Protein AF-A0A838H433-F1 (afdb_monomer_lite)

Secondary structure (DSSP, 8-state):
-GGG-----TT----EEEEEEEEEETTEEEEEEEEETTEEEEEE-SSTTS-EEEEE----SS-HHHHHTT--------EEEEEE-TTSSEEEEEE--S-SEEEEEEETTT--B---EEPTBSPPPPTT-EEEEEEEEEET--TTSPPPPPP-SSEEEEEE-BSB-HHHHHHHHHHH--EEEEEEEPPSSTTSTT-------B-SS-EEEEE-HHHHHHTTT----HHHHHTT-S-SS-SS-TT-EEEEEEEEEEE--S--EEEEETTT--EEEEE--GGGG-GGGSSSS----EEEEEE-SS-SSEEEEEETTTEEEEEEEETTEEEEEEEE--TT---EEEEEEEEETTEEEEEEEETTTEEEEE-----

Structure (mmCIF, N/CA/C/O backbone):
data_AF-A0A838H433-F1
#
_entry.id   AF-A0A838H433-F1
#
loop_
_atom_site.group_PDB
_atom_site.id
_atom_site.type_symbol
_atom_site.label_atom_id
_atom_site.label_alt_id
_atom_site.label_comp_id
_atom_site.label_asym_id
_atom_site.label_entity_id
_atom_site.label_seq_id
_atom_site.pdbx_PDB_ins_code
_atom_site.Cartn_x
_atom_site.Cartn_y
_atom_site.Cartn_z
_atom_site.occupancy
_atom_site.B_iso_or_equiv
_atom_site.auth_seq_id
_atom_site.auth_comp_id
_atom_site.auth_asym_id
_atom_site.auth_atom_id
_atom_site.pdbx_PDB_model_num
ATOM 1 N N . PHE A 1 1 ? -17.259 -15.786 -4.941 1.00 58.94 1 PHE A N 1
ATOM 2 C CA . PHE A 1 1 ? -18.628 -15.265 -5.118 1.00 58.94 1 PHE A CA 1
ATOM 3 C C . PHE A 1 1 ? -18.595 -14.287 -6.278 1.00 58.94 1 PHE A C 1
ATOM 5 O O . PHE A 1 1 ? -17.761 -13.397 -6.210 1.00 58.94 1 PHE A O 1
ATOM 12 N N . PRO A 1 2 ? -19.393 -14.453 -7.351 1.00 60.78 2 PRO A N 1
ATOM 13 C CA . PRO A 1 2 ? -19.355 -13.538 -8.498 1.00 60.78 2 PRO A CA 1
ATOM 14 C C . PRO A 1 2 ? -19.558 -12.057 -8.148 1.00 60.78 2 PRO A C 1
ATOM 16 O O . PRO A 1 2 ? -19.159 -11.204 -8.921 1.00 60.78 2 PRO A O 1
ATOM 19 N N . GLN A 1 3 ? -20.178 -11.775 -7.000 1.00 66.50 3 GLN A N 1
ATOM 20 C CA . GLN A 1 3 ? -20.454 -10.439 -6.474 1.00 66.50 3 GLN A CA 1
ATOM 21 C C . GLN A 1 3 ? -19.204 -9.692 -5.993 1.00 66.50 3 GLN A C 1
ATOM 23 O O . GLN A 1 3 ? -19.180 -8.482 -6.105 1.00 66.50 3 GLN A O 1
ATOM 28 N N . ILE A 1 4 ? -18.184 -10.420 -5.524 1.00 61.72 4 ILE A N 1
ATOM 29 C CA . ILE A 1 4 ? -16.913 -9.870 -5.005 1.00 61.72 4 ILE A CA 1
ATOM 30 C C . ILE A 1 4 ? -15.842 -9.875 -6.115 1.00 61.72 4 ILE A C 1
ATOM 32 O O . ILE A 1 4 ? -14.681 -9.549 -5.909 1.00 61.72 4 ILE A O 1
ATOM 36 N N . LEU A 1 5 ? -16.188 -10.331 -7.326 1.00 56.66 5 LEU A N 1
ATOM 37 C CA . LEU A 1 5 ? -15.265 -10.252 -8.453 1.00 56.66 5 LEU A CA 1
ATOM 38 C C . LEU A 1 5 ? -15.255 -8.810 -8.954 1.00 56.66 5 LEU A C 1
ATOM 40 O O . LEU A 1 5 ? -16.050 -8.449 -9.822 1.00 56.66 5 LEU A O 1
ATOM 44 N N . GLN A 1 6 ? -14.347 -8.001 -8.420 1.00 53.97 6 GLN A N 1
ATOM 45 C CA . GLN A 1 6 ? -14.006 -6.728 -9.030 1.00 53.97 6 GLN A CA 1
ATOM 46 C C . GLN A 1 6 ? -13.303 -6.987 -10.374 1.00 53.97 6 GLN A C 1
ATOM 48 O O . GLN A 1 6 ? -12.560 -7.959 -10.552 1.00 53.97 6 GLN A O 1
ATOM 53 N N . ALA A 1 7 ? -13.580 -6.146 -11.370 1.00 53.91 7 ALA A N 1
ATOM 54 C CA . ALA A 1 7 ? -12.819 -6.162 -12.610 1.00 53.91 7 ALA A CA 1
ATOM 55 C C . ALA A 1 7 ? -11.440 -5.588 -12.294 1.00 53.91 7 ALA A C 1
ATOM 57 O O . ALA A 1 7 ? -11.380 -4.375 -12.199 1.00 53.91 7 ALA A O 1
ATOM 58 N N . VAL A 1 8 ? -10.422 -6.445 -12.094 1.00 50.78 8 VAL A N 1
ATOM 59 C CA . VAL A 1 8 ? -9.022 -6.124 -11.717 1.00 50.78 8 VAL A CA 1
ATOM 60 C C . VAL A 1 8 ? -8.684 -4.651 -11.993 1.00 50.78 8 VAL A C 1
ATOM 62 O O . VAL A 1 8 ? -8.273 -4.337 -13.116 1.00 50.78 8 VAL A O 1
ATOM 65 N N . PRO A 1 9 ? -8.953 -3.727 -11.048 1.00 50.72 9 PRO A N 1
ATOM 66 C CA . PRO A 1 9 ? -8.510 -2.364 -11.213 1.00 50.72 9 PRO A CA 1
ATOM 67 C C . PRO A 1 9 ? -6.982 -2.379 -11.164 1.00 50.72 9 PRO A C 1
ATOM 69 O O . PRO A 1 9 ? -6.371 -3.285 -10.594 1.00 50.72 9 PRO A O 1
ATOM 72 N N . SER A 1 10 ? -6.366 -1.430 -11.861 1.00 46.94 10 SER A N 1
ATOM 73 C CA . SER A 1 10 ? -4.918 -1.408 -12.088 1.00 46.94 10 SER A CA 1
ATOM 74 C C . SER A 1 10 ? -4.090 -1.286 -10.808 1.00 46.94 10 SER A C 1
ATOM 76 O O . SER A 1 10 ? -2.888 -1.463 -10.876 1.00 46.94 10 SER A O 1
ATOM 78 N N . ASN A 1 11 ? -4.721 -1.005 -9.666 1.00 47.97 11 ASN A N 1
ATOM 79 C CA . ASN A 1 11 ? -4.083 -0.843 -8.365 1.00 47.97 11 ASN A CA 1
ATOM 80 C C . ASN A 1 11 ? -4.223 -2.057 -7.422 1.00 47.97 11 ASN A C 1
ATOM 82 O O . ASN A 1 11 ? -3.702 -1.989 -6.318 1.00 47.97 11 ASN A O 1
ATOM 86 N N . LEU A 1 12 ? -4.900 -3.155 -7.805 1.00 53.62 12 LEU A N 1
ATOM 87 C CA . LEU A 1 12 ? -4.911 -4.380 -6.981 1.00 53.62 12 LEU A CA 1
ATOM 88 C C . LEU A 1 12 ? -3.609 -5.163 -7.169 1.00 53.62 12 LEU A C 1
ATOM 90 O O . LEU A 1 12 ? -3.459 -5.892 -8.158 1.00 53.62 12 LEU A O 1
ATOM 94 N N . ASN A 1 13 ? -2.695 -5.056 -6.207 1.00 56.78 13 ASN A N 1
ATOM 95 C CA . ASN A 1 13 ? -1.377 -5.675 -6.291 1.00 56.78 13 ASN A CA 1
ATOM 96 C C . ASN A 1 13 ? -1.385 -7.122 -5.765 1.00 56.78 13 ASN A C 1
ATOM 98 O O . ASN A 1 13 ? -0.932 -8.033 -6.469 1.00 56.78 13 ASN A O 1
ATOM 102 N N . GLU A 1 14 ? -1.964 -7.366 -4.586 1.00 64.38 14 GLU A N 1
ATOM 103 C CA . GLU A 1 14 ? -1.971 -8.652 -3.882 1.00 64.38 14 GLU A CA 1
ATOM 104 C C . GLU A 1 14 ? -3.298 -8.931 -3.150 1.00 64.38 14 GLU A C 1
ATOM 106 O O . GLU A 1 14 ? -3.446 -8.683 -1.962 1.00 64.38 14 GLU A O 1
ATOM 111 N N . VAL A 1 15 ? -4.259 -9.582 -3.819 1.00 71.56 15 VAL A N 1
ATOM 112 C CA . VAL A 1 15 ? -5.511 -9.999 -3.157 1.00 71.56 15 VAL A CA 1
ATOM 113 C C . VAL A 1 15 ? -5.366 -11.367 -2.490 1.00 71.56 15 VAL A C 1
ATOM 115 O O . VAL A 1 15 ? -5.472 -12.413 -3.146 1.00 71.56 15 VAL A O 1
ATOM 118 N N . PHE A 1 16 ? -5.190 -11.386 -1.169 1.00 80.50 16 PHE A N 1
ATOM 119 C CA . PHE A 1 16 ? -5.216 -12.610 -0.363 1.00 80.50 16 PHE A CA 1
ATOM 120 C C . PHE A 1 16 ? -6.007 -12.434 0.935 1.00 80.50 16 PHE A C 1
ATOM 122 O O . PHE A 1 16 ? -6.144 -11.339 1.461 1.00 80.50 16 PHE A O 1
ATOM 129 N N . LEU A 1 17 ? -6.564 -13.538 1.442 1.00 89.31 17 LEU A N 1
ATOM 130 C CA . LEU A 1 17 ? -7.245 -13.548 2.737 1.00 89.31 17 LEU A CA 1
ATOM 131 C C . LEU A 1 17 ? -6.200 -13.443 3.845 1.00 89.31 17 LEU A C 1
ATOM 133 O O . LEU A 1 17 ? -5.414 -14.381 4.007 1.00 89.31 17 LEU A O 1
ATOM 137 N N . HIS A 1 18 ? -6.229 -12.342 4.585 1.00 91.31 18 HIS A N 1
ATOM 138 C CA . HIS A 1 18 ? -5.255 -12.038 5.623 1.00 91.31 18 HIS A CA 1
ATOM 139 C C . HIS A 1 18 ? -5.740 -12.455 7.014 1.00 91.31 18 HIS A C 1
ATOM 141 O O . HIS A 1 18 ? -5.104 -13.284 7.664 1.00 91.31 18 HIS A O 1
ATOM 147 N N . ASP A 1 19 ? -6.932 -12.002 7.413 1.00 94.81 19 ASP A N 1
ATOM 148 C CA . ASP A 1 19 ? -7.519 -12.313 8.723 1.00 94.81 19 ASP A CA 1
ATOM 149 C C . ASP A 1 19 ? -9.021 -12.654 8.648 1.00 94.81 19 ASP A C 1
ATOM 151 O O . ASP A 1 19 ? -9.683 -12.449 7.622 1.00 94.81 19 ASP A O 1
ATOM 155 N N . MET A 1 20 ? -9.568 -13.250 9.717 1.00 96.62 20 MET A N 1
ATOM 156 C CA . MET A 1 20 ? -11.008 -13.455 9.849 1.00 96.62 20 MET A CA 1
ATOM 157 C C . MET A 1 20 ? -11.493 -13.576 11.297 1.00 96.62 20 MET A C 1
ATOM 159 O O . MET A 1 20 ? -10.925 -14.306 12.112 1.00 96.62 20 MET A O 1
ATOM 163 N N . VAL A 1 21 ? -12.695 -13.052 11.549 1.00 97.25 21 VAL A N 1
ATOM 164 C CA . VAL A 1 21 ? -13.441 -13.265 12.799 1.00 97.25 21 VAL A CA 1
ATOM 165 C C . VAL A 1 21 ? -14.837 -13.820 12.531 1.00 97.25 21 VAL A C 1
ATOM 167 O O . VAL A 1 21 ? -15.442 -13.594 11.483 1.00 97.25 21 VAL A O 1
ATOM 170 N N . VAL A 1 22 ? -15.389 -14.583 13.482 1.00 97.44 22 VAL A N 1
ATOM 171 C CA . VAL A 1 22 ? -16.754 -15.130 13.383 1.00 97.44 22 VAL A CA 1
ATOM 172 C C . VAL A 1 22 ? -17.560 -14.780 14.622 1.00 97.44 22 VAL A C 1
ATOM 174 O O . VAL A 1 22 ? -17.239 -15.211 15.730 1.00 97.44 22 VAL A O 1
ATOM 177 N N . LYS A 1 23 ? -18.686 -14.089 14.426 1.00 97.38 23 LYS A N 1
ATOM 178 C CA . LYS A 1 23 ? -19.587 -13.664 15.500 1.00 97.38 23 LYS A CA 1
ATOM 179 C C . LYS A 1 23 ? -21.007 -14.161 15.278 1.00 97.38 23 LYS A C 1
ATOM 181 O O . LYS A 1 23 ? -21.531 -14.190 14.164 1.00 97.38 23 LYS A O 1
ATOM 186 N N . LYS A 1 24 ? -21.674 -14.542 16.369 1.00 97.62 24 LYS A N 1
ATOM 187 C CA . LYS A 1 24 ? -23.092 -14.903 16.323 1.00 97.62 24 LYS A CA 1
ATOM 188 C C . LYS A 1 24 ? -23.959 -13.644 16.328 1.00 97.62 24 LYS A C 1
ATOM 190 O O . LYS A 1 24 ? -24.124 -13.023 17.375 1.00 97.62 24 LYS A O 1
ATOM 195 N N . ILE A 1 25 ? -24.597 -13.327 15.205 1.00 96.69 25 ILE A N 1
ATOM 196 C CA . ILE A 1 25 ? -25.422 -12.123 15.028 1.00 96.69 25 ILE A CA 1
ATOM 197 C C . ILE A 1 25 ? -26.825 -12.536 14.585 1.00 96.69 25 ILE A C 1
ATOM 199 O O . ILE A 1 25 ? -27.004 -13.241 13.594 1.00 96.69 25 ILE A O 1
ATOM 203 N N . GLY A 1 26 ? -27.854 -12.147 15.345 1.00 94.25 26 GLY A N 1
ATOM 204 C CA . GLY A 1 26 ? -29.248 -12.461 14.993 1.00 94.25 26 GLY A CA 1
ATOM 205 C C . GLY A 1 26 ? -29.545 -13.963 14.842 1.00 94.25 26 GLY A C 1
ATOM 206 O O . GLY A 1 26 ? -30.446 -14.343 14.102 1.00 94.25 26 GLY A O 1
ATOM 207 N N . GLY A 1 27 ? -28.775 -14.830 15.512 1.00 95.81 27 GLY A N 1
ATOM 208 C CA . GLY A 1 27 ? -28.894 -16.289 15.402 1.00 95.81 27 GLY A CA 1
ATOM 209 C C . GLY A 1 27 ? -28.098 -16.932 14.259 1.00 95.81 27 GLY A C 1
ATOM 210 O O . GLY A 1 27 ? -28.068 -18.160 14.199 1.00 95.81 27 GLY A O 1
ATOM 211 N N . ARG A 1 28 ? -27.433 -16.134 13.415 1.00 97.06 28 ARG A N 1
ATOM 212 C CA . ARG A 1 28 ? -26.545 -16.577 12.330 1.00 97.06 28 ARG A CA 1
ATOM 213 C C . ARG A 1 28 ? -25.088 -16.524 12.785 1.00 97.06 28 ARG A C 1
ATOM 215 O O . ARG A 1 28 ? -24.757 -15.698 13.630 1.00 97.06 28 ARG A O 1
ATOM 222 N N . GLN A 1 29 ? -24.235 -17.379 12.231 1.00 98.19 29 GLN A N 1
ATOM 223 C CA . GLN A 1 29 ? -22.781 -17.234 12.334 1.00 98.19 29 GLN A CA 1
ATOM 224 C C . GLN A 1 29 ? -22.324 -16.353 11.176 1.00 98.19 29 GLN A C 1
ATOM 226 O O . GLN A 1 29 ? -22.373 -16.786 10.028 1.00 98.19 29 GLN A O 1
ATOM 231 N N . VAL A 1 30 ? -21.934 -15.121 11.479 1.00 98.38 30 VAL A N 1
ATOM 232 C CA . VAL A 1 30 ? -21.438 -14.161 10.494 1.00 98.38 30 VAL A CA 1
ATOM 233 C C . VAL A 1 30 ? -19.921 -14.145 10.581 1.00 98.38 30 VAL A C 1
ATOM 235 O O . VAL A 1 30 ? -19.370 -13.916 11.654 1.00 98.38 30 VAL A O 1
ATOM 238 N N . MET A 1 31 ? -19.273 -14.453 9.467 1.00 98.12 31 MET A N 1
ATOM 239 C CA . MET A 1 31 ? -17.830 -14.373 9.290 1.00 98.12 31 MET A CA 1
ATOM 240 C C . MET A 1 31 ? -17.499 -13.043 8.623 1.00 98.12 31 MET A C 1
ATOM 242 O O . MET A 1 31 ? -18.126 -12.717 7.617 1.00 98.12 31 MET A O 1
ATOM 246 N N . LEU A 1 32 ? -16.538 -12.318 9.179 1.00 98.06 32 LEU A N 1
ATOM 247 C CA . LEU A 1 32 ? -15.890 -11.165 8.571 1.00 98.06 32 LEU A CA 1
ATOM 248 C C . LEU A 1 32 ? -14.511 -11.620 8.103 1.00 98.06 32 LEU A C 1
ATOM 250 O O . LEU A 1 32 ? -13.775 -12.221 8.881 1.00 98.06 32 LEU A O 1
ATOM 254 N N . LEU A 1 33 ? -14.227 -11.419 6.826 1.00 96.56 33 LEU A N 1
ATOM 255 C CA . LEU A 1 33 ? -12.977 -11.768 6.166 1.00 96.56 33 LEU A CA 1
ATOM 256 C C . LEU A 1 33 ? -12.278 -10.477 5.774 1.00 96.56 33 LEU A C 1
ATOM 258 O O . LEU A 1 33 ? -12.919 -9.623 5.163 1.00 96.56 33 LEU A O 1
ATOM 262 N N . SER A 1 34 ? -10.989 -10.391 6.049 1.00 95.38 34 SER A N 1
ATOM 263 C CA . SER A 1 34 ? -10.152 -9.270 5.651 1.00 95.38 34 SER A CA 1
ATOM 264 C C . SER A 1 34 ? -9.256 -9.676 4.499 1.00 95.38 34 SER A C 1
ATOM 266 O O . SER A 1 34 ? -8.492 -10.639 4.612 1.00 95.38 34 SER A O 1
ATOM 268 N N . TYR A 1 35 ? -9.385 -8.991 3.373 1.00 89.94 35 TYR A N 1
ATOM 269 C CA . TYR A 1 35 ? -8.561 -9.219 2.202 1.00 89.94 35 TYR A CA 1
ATOM 270 C C . TYR A 1 35 ? -7.567 -8.077 2.049 1.00 89.94 35 TYR A C 1
ATOM 272 O O . TYR A 1 35 ? -7.971 -6.922 1.926 1.00 89.94 35 TYR A O 1
ATOM 280 N N . TRP A 1 36 ? -6.287 -8.434 1.980 1.00 85.81 36 TRP A N 1
ATOM 281 C CA . TRP A 1 36 ? -5.237 -7.512 1.564 1.00 85.81 36 TRP A CA 1
ATOM 282 C C . TRP A 1 36 ? -5.558 -6.979 0.165 1.00 85.81 36 TRP A C 1
ATOM 284 O O . TRP A 1 36 ? -6.066 -7.747 -0.662 1.00 85.81 36 TRP A O 1
ATOM 294 N N . ASP A 1 37 ? -5.371 -5.678 -0.057 1.00 75.62 37 ASP A N 1
ATOM 295 C CA . ASP A 1 37 ? -5.836 -4.924 -1.232 1.00 75.62 37 ASP A CA 1
ATOM 296 C C . ASP A 1 37 ? -7.338 -5.080 -1.565 1.00 75.62 37 ASP A C 1
ATOM 298 O O . ASP A 1 37 ? -7.805 -4.608 -2.591 1.00 75.62 37 ASP A O 1
ATOM 302 N N . GLY A 1 38 ? -8.140 -5.783 -0.762 1.00 77.44 38 GLY A N 1
ATOM 303 C CA . GLY A 1 38 ? -9.473 -6.256 -1.158 1.00 77.44 38 GLY A CA 1
ATOM 304 C C . GLY A 1 38 ? -10.606 -5.833 -0.230 1.00 77.44 38 GLY A C 1
ATOM 305 O O . GLY A 1 38 ? -11.756 -6.196 -0.484 1.00 77.44 38 GLY A O 1
ATOM 306 N N . GLY A 1 39 ? -10.290 -5.111 0.845 1.00 89.81 39 GLY A N 1
ATOM 307 C CA . GLY A 1 39 ? -11.250 -4.685 1.857 1.00 89.81 39 GLY A CA 1
ATOM 308 C C . GLY A 1 39 ? -11.839 -5.847 2.661 1.00 89.81 39 GLY A C 1
ATOM 309 O O . GLY A 1 39 ? -11.225 -6.900 2.849 1.00 89.81 39 GLY A O 1
ATOM 310 N N . TYR A 1 40 ? -13.060 -5.663 3.159 1.00 95.31 40 TYR A N 1
ATOM 311 C CA . TYR A 1 40 ? -13.681 -6.562 4.126 1.00 95.31 40 TYR A CA 1
ATOM 312 C C . TYR A 1 40 ? -14.956 -7.193 3.577 1.00 95.31 40 TYR A C 1
ATOM 314 O O . TYR A 1 40 ? -15.836 -6.516 3.052 1.00 95.31 40 TYR A O 1
ATOM 322 N N . VAL A 1 41 ? -15.113 -8.502 3.769 1.00 95.94 41 VAL A N 1
ATOM 323 C CA . VAL A 1 41 ? -16.247 -9.279 3.256 1.00 95.94 41 VAL A CA 1
ATOM 324 C C . VAL A 1 41 ? -16.984 -9.969 4.395 1.00 95.94 41 VAL A C 1
ATOM 326 O O . VAL A 1 41 ? -16.399 -10.713 5.179 1.00 95.94 41 VAL A O 1
ATOM 329 N N . GLN A 1 42 ? -18.308 -9.829 4.429 1.00 97.69 42 GLN A N 1
ATOM 330 C CA . GLN A 1 42 ? -19.179 -10.579 5.326 1.00 97.69 42 GLN A CA 1
ATOM 331 C C . GLN A 1 42 ? -19.855 -11.766 4.637 1.00 97.69 42 GLN A C 1
ATOM 333 O O . GLN A 1 42 ? -20.543 -11.636 3.619 1.00 97.69 42 GLN A O 1
ATOM 338 N N . LEU A 1 43 ? -19.752 -12.937 5.265 1.00 97.31 43 LEU A N 1
ATOM 339 C CA . LEU A 1 43 ? -20.422 -14.169 4.854 1.00 97.31 43 LEU A CA 1
ATOM 340 C C . LEU A 1 43 ? -21.273 -14.738 5.998 1.00 97.31 43 LEU A C 1
ATOM 342 O O . LEU A 1 43 ? -20.875 -14.736 7.159 1.00 97.31 43 LEU A O 1
ATOM 346 N N . ASP A 1 44 ? -22.428 -15.317 5.677 1.00 97.94 44 ASP A N 1
ATOM 347 C CA . ASP A 1 44 ? -23.134 -16.212 6.595 1.00 97.94 44 ASP A CA 1
ATOM 348 C C . ASP A 1 44 ? -22.585 -17.628 6.444 1.00 97.94 44 ASP A C 1
ATOM 350 O O . ASP A 1 44 ? -22.716 -18.271 5.400 1.00 97.94 44 ASP A O 1
ATOM 354 N N . VAL A 1 45 ? -21.994 -18.102 7.535 1.00 98.12 45 VAL A N 1
ATOM 355 C CA . VAL A 1 45 ? -21.370 -19.416 7.684 1.00 98.12 45 VAL A CA 1
ATOM 356 C C . VAL A 1 45 ? -22.111 -20.290 8.700 1.00 98.12 45 VAL A C 1
ATOM 358 O O . VAL A 1 45 ? -21.559 -21.266 9.208 1.00 98.12 45 VAL A O 1
ATOM 361 N N . THR A 1 46 ? -23.382 -19.986 9.001 1.00 98.31 46 THR A N 1
ATOM 362 C CA . THR A 1 46 ? -24.231 -20.784 9.912 1.00 98.31 46 THR A CA 1
ATOM 363 C C . THR A 1 46 ? -24.246 -22.256 9.510 1.00 98.31 46 THR A C 1
ATOM 365 O O . THR A 1 46 ? -24.202 -23.144 10.364 1.00 98.31 46 THR A O 1
ATOM 368 N N . ASN A 1 47 ? -24.272 -22.517 8.201 1.00 97.06 47 ASN A N 1
ATOM 369 C CA . ASN A 1 47 ? -23.971 -23.817 7.630 1.00 97.06 47 ASN A CA 1
ATOM 370 C C . ASN A 1 47 ? -22.680 -23.713 6.801 1.00 97.06 47 ASN A C 1
ATOM 372 O O . ASN A 1 47 ? -22.734 -23.257 5.664 1.00 97.06 47 ASN A O 1
ATOM 376 N N . PRO A 1 48 ? -21.528 -24.205 7.283 1.00 93.62 48 PRO A N 1
ATOM 377 C CA . PRO A 1 48 ? -20.266 -24.092 6.546 1.00 93.62 48 PRO A CA 1
ATOM 378 C C . PRO A 1 48 ? -20.238 -24.914 5.244 1.00 93.62 48 PRO A C 1
ATOM 380 O O . PRO A 1 48 ? -19.300 -24.804 4.464 1.00 93.62 48 PRO A O 1
ATOM 383 N N . ARG A 1 49 ? -21.246 -25.767 4.995 1.00 96.31 49 ARG A N 1
ATOM 384 C CA . ARG A 1 49 ? -21.419 -26.471 3.711 1.00 96.31 49 ARG A CA 1
ATOM 385 C C . ARG A 1 49 ? -22.247 -25.690 2.690 1.00 96.31 49 ARG A C 1
ATOM 387 O O . ARG A 1 49 ? -22.357 -26.142 1.556 1.00 96.31 49 ARG A O 1
ATOM 394 N N . ASP A 1 50 ? -22.860 -24.590 3.107 1.00 95.81 50 ASP A N 1
ATOM 395 C CA . ASP A 1 50 ? -23.748 -23.752 2.306 1.00 95.81 50 ASP A CA 1
ATOM 396 C C . ASP A 1 50 ? -23.553 -22.294 2.738 1.00 95.81 50 ASP A C 1
ATOM 398 O O . ASP A 1 50 ? -24.353 -21.725 3.479 1.00 95.81 50 ASP A O 1
ATOM 402 N N . VAL A 1 51 ? -22.396 -21.747 2.364 1.00 96.44 51 VAL A N 1
ATOM 403 C CA . VAL A 1 51 ? -21.983 -20.387 2.719 1.00 96.44 51 VAL A CA 1
ATOM 404 C C . VAL A 1 51 ? -22.647 -19.396 1.770 1.00 96.44 51 VAL A C 1
ATOM 406 O O . VAL A 1 51 ? -22.613 -19.583 0.552 1.00 96.44 51 VAL A O 1
ATOM 409 N N . SER A 1 52 ? -23.202 -18.313 2.313 1.00 95.75 52 SER A N 1
ATOM 410 C CA . SER A 1 52 ? -23.816 -17.248 1.514 1.00 95.75 52 SER A CA 1
ATOM 411 C C . SER A 1 52 ? -23.166 -15.898 1.785 1.00 95.75 52 SER A C 1
ATOM 413 O O . SER A 1 52 ? -23.002 -15.522 2.941 1.00 95.75 52 SER A O 1
ATOM 415 N N . TYR A 1 53 ? -22.868 -15.153 0.723 1.00 95.62 53 TYR A N 1
ATOM 416 C CA . TYR A 1 53 ? -22.442 -13.756 0.801 1.00 95.62 53 TYR A CA 1
ATOM 417 C C . TYR A 1 53 ? -23.516 -12.862 1.443 1.00 95.62 53 TYR A C 1
ATOM 419 O O . TYR A 1 53 ? -24.713 -13.101 1.246 1.00 95.62 53 TYR A O 1
ATOM 427 N N . LEU A 1 54 ? -23.079 -11.854 2.205 1.00 95.56 54 LEU A N 1
ATOM 428 C CA . LEU A 1 54 ? -23.941 -10.862 2.851 1.00 95.56 54 LEU A CA 1
ATOM 429 C C . LEU A 1 54 ? -23.697 -9.453 2.315 1.00 95.56 54 LEU A C 1
ATOM 431 O O . LEU A 1 54 ? -24.635 -8.843 1.806 1.00 95.56 54 LEU A O 1
ATOM 435 N N . SER A 1 55 ? -22.467 -8.971 2.453 1.00 95.62 55 SER A N 1
ATOM 436 C CA . SER A 1 55 ? -22.020 -7.621 2.109 1.00 95.62 55 SER A CA 1
ATOM 437 C C . SER A 1 55 ? -20.492 -7.593 2.040 1.00 95.62 55 SER A C 1
ATOM 439 O O . SER A 1 55 ? -19.835 -8.520 2.517 1.00 95.62 55 SER A O 1
ATOM 441 N N . ASP A 1 56 ? -19.940 -6.544 1.455 1.00 94.94 56 ASP A N 1
ATOM 442 C CA . ASP A 1 56 ? -18.514 -6.235 1.384 1.00 94.94 56 ASP A CA 1
ATOM 443 C C . ASP A 1 56 ? -18.313 -4.718 1.360 1.00 94.94 56 ASP A C 1
ATOM 445 O O . ASP A 1 56 ? -19.253 -3.980 1.056 1.00 94.94 56 ASP A O 1
ATOM 449 N N . SER A 1 57 ? -17.126 -4.269 1.758 1.00 92.75 57 SER A N 1
ATOM 450 C CA . SER A 1 57 ? -16.726 -2.866 1.676 1.00 92.75 57 SER A CA 1
ATOM 451 C C . SER A 1 57 ? -16.043 -2.566 0.347 1.00 92.75 57 SER A C 1
ATOM 453 O O . SER A 1 57 ? -15.407 -3.432 -0.245 1.00 92.75 57 SER A O 1
ATOM 455 N N . ASP A 1 58 ? -16.104 -1.300 -0.044 1.00 87.88 58 ASP A N 1
ATOM 456 C CA . ASP A 1 58 ? -15.171 -0.680 -0.977 1.00 87.88 58 ASP A CA 1
ATOM 457 C C . ASP A 1 58 ? -14.543 0.507 -0.236 1.00 87.88 58 ASP A C 1
ATOM 459 O O . ASP A 1 58 ? -15.249 1.190 0.512 1.00 87.88 58 ASP A O 1
ATOM 463 N N . PHE A 1 59 ? -13.254 0.760 -0.447 1.00 87.56 59 PHE A N 1
ATOM 464 C CA . PHE A 1 59 ? -12.594 1.947 0.095 1.00 87.56 59 PHE A CA 1
ATOM 465 C C . PHE A 1 59 ? -12.995 3.191 -0.697 1.00 87.56 59 PHE A C 1
ATOM 467 O O . PHE A 1 59 ? -13.063 3.167 -1.936 1.00 87.56 59 PHE A O 1
ATOM 474 N N . THR A 1 60 ? -13.271 4.291 0.002 1.00 90.25 60 THR A N 1
ATOM 475 C CA . THR A 1 60 ? -13.619 5.548 -0.665 1.00 90.25 60 THR A CA 1
ATOM 476 C C . THR A 1 60 ? -12.426 6.079 -1.461 1.00 90.25 60 THR A C 1
ATOM 478 O O . THR A 1 60 ? -11.300 6.133 -0.980 1.00 90.25 60 THR A O 1
ATOM 481 N N . THR A 1 61 ? -12.669 6.491 -2.711 1.00 88.62 61 THR A N 1
ATOM 482 C CA . THR A 1 61 ? -11.637 7.062 -3.587 1.00 88.62 61 THR A CA 1
ATOM 483 C C . THR A 1 61 ? -12.103 8.388 -4.211 1.00 88.62 61 THR A C 1
ATOM 485 O O . THR A 1 61 ? -13.196 8.435 -4.797 1.00 88.62 61 THR A O 1
ATOM 488 N N . PRO A 1 62 ? -11.314 9.483 -4.136 1.00 91.56 62 PRO A N 1
ATOM 489 C CA . PRO A 1 62 ? -10.043 9.633 -3.404 1.00 91.56 62 PRO A CA 1
ATOM 490 C C . PRO A 1 62 ? -10.177 9.404 -1.892 1.00 91.56 62 PRO A C 1
ATOM 492 O O . PRO A 1 62 ? -11.281 9.524 -1.364 1.00 91.56 62 PRO A O 1
ATOM 495 N N . ASP A 1 63 ? -9.058 9.089 -1.245 1.00 92.56 63 ASP A N 1
ATOM 496 C CA . ASP A 1 63 ? -8.976 8.757 0.180 1.00 92.56 63 ASP A CA 1
ATOM 497 C C . ASP A 1 63 ? -9.485 9.919 1.069 1.00 92.56 63 ASP A C 1
ATOM 499 O O . ASP A 1 63 ? -8.988 11.049 0.936 1.00 92.56 63 ASP A O 1
ATOM 503 N N . PRO A 1 64 ? -10.489 9.683 1.940 1.00 93.44 64 PRO A N 1
ATOM 504 C CA . PRO A 1 64 ? -11.020 10.707 2.834 1.00 93.44 64 PRO A CA 1
ATOM 505 C C . PRO A 1 64 ? -10.054 11.095 3.963 1.00 93.44 64 PRO A C 1
ATOM 507 O O . PRO A 1 64 ? -9.937 12.291 4.229 1.00 93.44 64 PRO A O 1
ATOM 510 N N . GLU A 1 65 ? -9.327 10.148 4.562 1.00 94.25 65 GLU A N 1
ATOM 511 C CA . GLU A 1 65 ? -8.352 10.404 5.632 1.00 94.25 65 GLU A CA 1
ATOM 512 C C . GLU A 1 65 ? -7.193 11.251 5.092 1.00 94.25 65 GLU A C 1
ATOM 514 O O . GLU A 1 65 ? -6.826 12.291 5.645 1.00 94.25 65 GLU A O 1
ATOM 519 N N . ALA A 1 66 ? -6.659 10.883 3.926 1.00 91.25 66 ALA A N 1
ATOM 520 C CA . ALA A 1 66 ? -5.608 11.656 3.277 1.00 91.25 66 ALA A CA 1
ATOM 521 C C . ALA A 1 66 ? -6.096 13.067 2.887 1.00 91.25 66 ALA A C 1
ATOM 523 O O . ALA A 1 66 ? -5.328 14.039 2.926 1.00 91.25 66 ALA A O 1
ATOM 524 N N . ALA A 1 67 ? -7.378 13.218 2.534 1.00 93.00 67 ALA A N 1
ATOM 525 C CA . ALA A 1 67 ? -7.965 14.520 2.232 1.00 93.00 67 ALA A CA 1
ATOM 526 C C . ALA A 1 67 ? -8.024 15.445 3.459 1.00 93.00 67 ALA A C 1
ATOM 528 O O . ALA A 1 67 ? -7.857 16.662 3.296 1.00 93.00 67 ALA A O 1
ATOM 529 N N . GLU A 1 68 ? -8.191 14.911 4.674 1.00 91.12 68 GLU A N 1
ATOM 530 C CA . GLU A 1 68 ? -8.116 15.697 5.915 1.00 91.12 68 GLU A CA 1
ATOM 531 C C . GLU A 1 68 ? -6.727 16.315 6.118 1.00 91.12 68 GLU A C 1
ATOM 533 O O . GLU A 1 68 ? -6.595 17.459 6.569 1.00 91.12 68 GLU A O 1
ATOM 538 N N . SER A 1 69 ? -5.690 15.607 5.670 1.00 86.38 69 SER A N 1
ATOM 539 C CA . SER A 1 69 ? -4.292 16.052 5.667 1.00 86.38 69 SER A CA 1
ATOM 540 C C . SER A 1 69 ? -3.923 16.908 4.446 1.00 86.38 69 SER A C 1
ATOM 542 O O . SER A 1 69 ? -2.780 17.347 4.300 1.00 86.38 69 SER A O 1
ATOM 544 N N . GLY A 1 70 ? -4.890 17.209 3.573 1.00 88.69 70 GLY A N 1
ATOM 545 C CA . GLY A 1 70 ? -4.709 18.057 2.394 1.00 88.69 70 GLY A CA 1
ATOM 546 C C . GLY A 1 70 ? -4.103 17.347 1.181 1.00 88.69 70 GLY A C 1
ATOM 547 O O . GLY A 1 70 ? -3.617 18.023 0.268 1.00 88.69 70 GLY A O 1
ATOM 548 N N . LEU A 1 71 ? -4.132 16.014 1.159 1.00 87.56 71 LEU A N 1
ATOM 549 C CA . LEU A 1 71 ? -3.692 15.186 0.041 1.00 87.56 71 LEU A CA 1
ATOM 550 C C . LEU A 1 71 ? -4.875 14.840 -0.879 1.00 87.56 71 LEU A C 1
ATOM 552 O O . LEU A 1 71 ? -6.042 15.104 -0.597 1.00 87.56 71 LEU A O 1
ATOM 556 N N . THR A 1 72 ? -4.579 14.302 -2.057 1.00 91.06 72 THR A N 1
ATOM 557 C CA . THR A 1 72 ? -5.593 13.743 -2.962 1.00 91.06 72 THR A CA 1
ATOM 558 C C . THR A 1 72 ? -4.972 12.536 -3.638 1.00 91.06 72 THR A C 1
ATOM 560 O O . THR A 1 72 ? -4.388 12.647 -4.716 1.00 91.06 72 THR A O 1
ATOM 563 N N . VAL A 1 73 ? -5.054 11.409 -2.945 1.00 88.50 73 VAL A N 1
ATOM 564 C CA . VAL A 1 73 ? -4.429 10.131 -3.293 1.00 88.50 73 VAL A CA 1
ATOM 565 C C . VAL A 1 73 ? -5.502 9.032 -3.289 1.00 88.50 73 VAL A C 1
ATOM 567 O O . VAL A 1 73 ? -6.594 9.258 -2.753 1.00 88.50 73 VAL A O 1
ATOM 570 N N . PRO A 1 74 ? -5.285 7.896 -3.972 1.00 88.69 74 PRO A N 1
ATOM 571 C CA . PRO A 1 74 ? -6.122 6.717 -3.759 1.00 88.69 74 PRO A CA 1
ATOM 572 C C . PRO A 1 74 ? -6.006 6.228 -2.304 1.00 88.69 74 PRO A C 1
ATOM 574 O O . PRO A 1 74 ? -5.005 6.543 -1.664 1.00 88.69 74 PRO A O 1
ATOM 577 N N . PRO A 1 75 ? -7.007 5.486 -1.797 1.00 88.12 75 PRO A N 1
ATOM 578 C CA . PRO A 1 75 ? -6.868 4.806 -0.518 1.00 88.12 75 PRO A CA 1
ATOM 579 C C . PRO A 1 75 ? -5.794 3.727 -0.606 1.00 88.12 75 PRO A C 1
ATOM 581 O O . PRO A 1 75 ? -5.519 3.220 -1.698 1.00 88.12 75 PRO A O 1
ATOM 584 N N . GLU A 1 76 ? -5.240 3.395 0.551 1.00 81.12 76 GLU A N 1
ATOM 585 C CA . GLU A 1 76 ? -4.187 2.403 0.716 1.00 81.12 76 GLU A CA 1
ATOM 586 C C . GLU A 1 76 ? -4.713 1.003 0.343 1.00 81.12 76 GLU A C 1
ATOM 588 O O . GLU A 1 76 ? -4.412 0.499 -0.741 1.00 81.12 76 GLU A O 1
ATOM 593 N N . GLY A 1 77 ? -5.652 0.466 1.128 1.00 83.19 77 GLY A N 1
ATOM 594 C CA . GLY A 1 77 ? -6.457 -0.694 0.758 1.00 83.19 77 GLY A CA 1
ATOM 595 C C . GLY A 1 77 ? -5.985 -2.055 1.283 1.00 83.19 77 GLY A C 1
ATOM 596 O O . GLY A 1 77 ? -6.666 -3.062 1.031 1.00 83.19 77 GLY A O 1
ATOM 597 N N . ASN A 1 78 ? -4.898 -2.122 2.045 1.00 87.44 78 ASN A N 1
ATOM 598 C CA . ASN A 1 78 ? -4.409 -3.286 2.779 1.00 87.44 78 ASN A CA 1
ATOM 599 C C . ASN A 1 78 ? -5.300 -3.621 3.984 1.00 87.44 78 ASN A C 1
ATOM 601 O O . ASN A 1 78 ? -4.893 -3.561 5.150 1.00 87.44 78 ASN A O 1
ATOM 605 N N . GLY A 1 79 ? -6.518 -4.089 3.693 1.00 91.69 79 GLY A N 1
ATOM 606 C CA . GLY A 1 79 ? -7.463 -4.572 4.694 1.00 91.69 79 GLY A CA 1
ATOM 607 C C . GLY A 1 79 ? -6.855 -5.651 5.602 1.00 91.69 79 GLY A C 1
ATOM 608 O O . GLY A 1 79 ? -6.824 -6.837 5.254 1.00 91.69 79 GLY A O 1
ATOM 609 N N . HIS A 1 80 ? -6.422 -5.237 6.794 1.00 93.50 80 HIS A N 1
ATOM 610 C CA . HIS A 1 80 ? -5.900 -6.071 7.873 1.00 93.50 80 HIS A CA 1
ATOM 611 C C . HIS A 1 80 ? -7.046 -6.543 8.781 1.00 93.50 80 HIS A C 1
ATOM 613 O O . HIS A 1 80 ? -8.178 -6.736 8.359 1.00 93.50 80 HIS A O 1
ATOM 619 N N . GLN A 1 81 ? -6.787 -6.805 10.048 1.00 96.44 81 GLN A N 1
ATOM 620 C CA . GLN A 1 81 ? -7.730 -7.348 11.006 1.00 96.44 81 GLN A CA 1
ATOM 621 C C . GLN A 1 81 ? -8.895 -6.376 11.250 1.00 96.44 81 GLN A C 1
ATOM 623 O O . GLN A 1 81 ? -8.756 -5.153 11.192 1.00 96.44 81 GLN A O 1
ATOM 628 N N . ALA A 1 82 ? -10.079 -6.944 11.477 1.00 97.69 82 ALA A N 1
ATOM 629 C CA . ALA A 1 82 ? -11.298 -6.185 11.710 1.00 97.69 82 ALA A CA 1
ATOM 630 C C . ALA A 1 82 ? -12.196 -6.853 12.752 1.00 97.69 82 ALA A C 1
ATOM 632 O O . ALA A 1 82 ? -12.247 -8.078 12.868 1.00 97.69 82 ALA A O 1
ATOM 633 N N . GLU A 1 83 ? -12.978 -6.040 13.459 1.00 98.31 83 GLU A N 1
ATOM 634 C CA . GLU A 1 83 ? -13.865 -6.480 14.533 1.00 98.31 83 GLU A CA 1
ATOM 635 C C . GLU A 1 83 ? -15.291 -5.959 14.395 1.00 98.31 83 GLU A C 1
ATOM 637 O O . GLU A 1 83 ? -15.564 -4.880 13.869 1.00 98.31 83 GLU A O 1
ATOM 642 N N . PHE A 1 84 ? -16.228 -6.718 14.964 1.00 98.50 84 PHE A N 1
ATOM 643 C CA . PHE A 1 84 ? -17.605 -6.263 15.143 1.00 98.50 84 PHE A CA 1
ATOM 644 C C . PHE A 1 84 ? -17.777 -5.589 16.501 1.00 98.50 84 PHE A C 1
ATOM 646 O O . PHE A 1 84 ? -17.567 -6.244 17.529 1.00 98.50 84 PHE A O 1
ATOM 653 N N . THR A 1 85 ? -18.373 -4.394 16.543 1.00 98.38 85 THR A N 1
ATOM 654 C CA . THR A 1 85 ? -18.769 -3.788 17.826 1.00 98.38 85 THR A CA 1
ATOM 655 C C . THR A 1 85 ? -19.708 -4.698 18.607 1.00 98.38 85 THR A C 1
ATOM 657 O O . THR A 1 85 ? -20.461 -5.509 18.050 1.00 98.38 85 THR A O 1
ATOM 660 N N . LYS A 1 86 ? -19.688 -4.590 19.937 1.00 97.31 86 LYS A N 1
ATOM 661 C CA . LYS A 1 86 ? -20.454 -5.450 20.855 1.00 97.31 86 LYS A CA 1
ATOM 662 C C . LYS A 1 86 ? -21.937 -5.590 20.492 1.00 97.31 86 LYS A C 1
ATOM 664 O O . LYS A 1 86 ? -22.496 -6.685 20.583 1.00 97.31 86 LYS A O 1
ATOM 669 N N . ASP A 1 87 ? -22.578 -4.495 20.097 1.00 97.50 87 ASP A N 1
ATOM 670 C CA . ASP A 1 87 ? -23.990 -4.438 19.706 1.00 97.50 87 ASP A CA 1
ATOM 671 C C . ASP A 1 87 ? -24.242 -4.795 18.229 1.00 97.50 87 ASP A C 1
ATOM 673 O O . ASP A 1 87 ? -25.392 -5.005 17.832 1.00 97.50 87 ASP A O 1
ATOM 677 N N . ASN A 1 88 ? -23.172 -5.001 17.458 1.00 97.31 88 ASN A N 1
ATOM 678 C CA . ASN A 1 88 ? -23.159 -5.292 16.027 1.00 97.31 88 ASN A CA 1
ATOM 679 C C . ASN A 1 88 ? -23.705 -4.138 15.175 1.00 97.31 88 ASN A C 1
ATOM 681 O O . ASN A 1 88 ? -24.270 -4.382 14.106 1.00 97.31 88 ASN A O 1
ATOM 685 N N . ALA A 1 89 ? -23.601 -2.901 15.660 1.00 97.75 89 ALA A N 1
ATOM 686 C CA . ALA A 1 89 ? -23.933 -1.722 14.872 1.00 97.75 89 ALA A CA 1
ATOM 687 C C . ALA A 1 89 ? -22.870 -1.454 13.795 1.00 97.75 89 ALA A C 1
ATOM 689 O O . ALA A 1 89 ? -23.240 -1.170 12.656 1.00 97.75 89 ALA A O 1
ATOM 690 N N . PHE A 1 90 ? -21.591 -1.665 14.120 1.00 98.62 90 PHE A N 1
ATOM 691 C CA . PHE A 1 90 ? -20.469 -1.308 13.255 1.00 98.62 90 PHE A CA 1
ATOM 692 C C . PHE A 1 90 ? -19.467 -2.449 13.072 1.00 98.62 90 PHE A C 1
ATOM 694 O O . PHE A 1 90 ? -19.427 -3.408 13.856 1.00 98.62 90 PHE A O 1
ATOM 701 N N . VAL A 1 91 ? -18.680 -2.323 12.009 1.00 98.62 91 VAL A N 1
ATOM 702 C CA . VAL A 1 91 ? -17.410 -3.022 11.806 1.00 98.62 91 VAL A CA 1
ATOM 703 C C . VAL A 1 91 ? -16.307 -1.972 11.876 1.00 98.62 91 VAL A C 1
ATOM 705 O O . VAL A 1 91 ? -16.480 -0.885 11.334 1.00 98.62 91 VAL A O 1
ATOM 708 N N . ILE A 1 92 ? -15.208 -2.291 12.548 1.00 98.62 92 ILE A N 1
ATOM 709 C CA . ILE A 1 92 ? -14.002 -1.460 12.571 1.00 98.62 92 ILE A CA 1
ATOM 710 C C . ILE A 1 92 ? -12.889 -2.282 11.939 1.00 98.62 92 ILE A C 1
ATOM 712 O O . ILE A 1 92 ? -12.729 -3.440 12.324 1.00 98.62 92 ILE A O 1
ATOM 716 N N . GLY A 1 93 ? -12.169 -1.721 10.975 1.00 97.50 93 GLY A N 1
ATOM 717 C CA . GLY A 1 93 ? -11.099 -2.411 10.256 1.00 97.50 93 GLY A CA 1
ATOM 718 C C . GLY A 1 93 ? -9.798 -1.623 10.282 1.00 97.50 93 GLY A C 1
ATOM 719 O O . GLY A 1 93 ? -9.825 -0.403 10.167 1.00 97.50 93 GLY A O 1
ATOM 720 N N . ALA A 1 94 ? -8.678 -2.319 10.460 1.00 97.19 94 ALA A N 1
ATOM 721 C CA . ALA A 1 94 ? -7.341 -1.764 10.288 1.00 97.19 94 ALA A CA 1
ATOM 722 C C . ALA A 1 94 ? -6.909 -1.868 8.817 1.00 97.19 94 ALA A C 1
ATOM 724 O O . ALA A 1 94 ? -7.040 -2.944 8.229 1.00 97.19 94 ALA A O 1
ATOM 725 N N . ASP A 1 95 ? -6.405 -0.775 8.254 1.00 94.31 95 ASP A N 1
ATOM 726 C CA . ASP A 1 95 ? -5.766 -0.685 6.938 1.00 94.31 95 ASP A CA 1
ATOM 727 C C . ASP A 1 95 ? -4.263 -0.559 7.181 1.00 94.31 95 ASP A C 1
ATOM 729 O O . ASP A 1 95 ? -3.821 0.454 7.718 1.00 94.31 95 ASP A O 1
ATOM 733 N N . GLU A 1 96 ? -3.493 -1.622 6.959 1.00 92.50 96 GLU A N 1
ATOM 734 C CA . GLU A 1 96 ? -2.089 -1.659 7.382 1.00 92.50 96 GLU A CA 1
ATOM 735 C C . GLU A 1 96 ? -1.141 -1.278 6.249 1.00 92.50 96 GLU A C 1
ATOM 737 O O . GLU A 1 96 ? -1.038 -2.000 5.265 1.00 92.50 96 GLU A O 1
ATOM 742 N N . ASP A 1 97 ? -0.309 -0.260 6.456 1.00 88.69 97 ASP A N 1
ATOM 743 C CA . ASP A 1 97 ? 0.725 0.106 5.494 1.00 88.69 97 ASP A CA 1
ATOM 744 C C . ASP A 1 97 ? 2.104 0.313 6.127 1.00 88.69 97 ASP A C 1
ATOM 746 O O . ASP A 1 97 ? 2.282 0.957 7.156 1.00 88.69 97 ASP A O 1
ATOM 750 N N . PHE A 1 98 ? 3.120 -0.242 5.476 1.00 85.94 98 PHE A N 1
ATOM 751 C CA . PHE A 1 98 ? 4.518 -0.151 5.894 1.00 85.94 98 PHE A CA 1
ATOM 752 C C . PHE A 1 98 ? 5.328 0.843 5.057 1.00 85.94 98 PHE A C 1
ATOM 754 O O . PHE A 1 98 ? 6.554 0.908 5.192 1.00 85.94 98 PHE A O 1
ATOM 761 N N . SER A 1 99 ? 4.684 1.576 4.153 1.00 86.50 99 SER A N 1
ATOM 762 C CA . SER A 1 99 ? 5.333 2.443 3.187 1.00 86.50 99 SER A CA 1
ATOM 763 C C . SER A 1 99 ? 4.514 3.715 2.975 1.00 86.50 99 SER A C 1
ATOM 765 O O . SER A 1 99 ? 3.743 3.773 2.024 1.00 86.50 99 SER A O 1
ATOM 767 N N . PRO A 1 100 ? 4.821 4.808 3.699 1.00 88.50 100 PRO A N 1
ATOM 768 C CA . PRO A 1 100 ? 4.051 6.057 3.652 1.00 88.50 100 PRO A CA 1
ATOM 769 C C . PRO A 1 100 ? 4.231 6.854 2.346 1.00 88.50 100 PRO A C 1
ATOM 771 O O . PRO A 1 100 ? 3.959 8.059 2.282 1.00 88.50 100 PRO A O 1
ATOM 774 N N . TYR A 1 101 ? 4.821 6.204 1.343 1.00 87.88 101 TYR A N 1
ATOM 775 C CA . TYR A 1 101 ? 5.028 6.710 0.007 1.00 87.88 101 TYR A CA 1
ATOM 776 C C . TYR A 1 101 ? 4.666 5.648 -1.026 1.00 87.88 101 TYR A C 1
ATOM 778 O O . TYR A 1 101 ? 5.353 4.626 -1.148 1.00 87.88 101 TYR A O 1
ATOM 786 N N . ALA A 1 102 ? 3.709 5.974 -1.881 1.00 86.69 102 ALA A N 1
ATOM 787 C CA . ALA A 1 102 ? 3.448 5.248 -3.112 1.00 86.69 102 ALA A CA 1
ATOM 788 C C . ALA A 1 102 ? 4.235 5.787 -4.320 1.00 86.69 102 ALA A C 1
ATOM 790 O O . ALA A 1 102 ? 4.957 6.794 -4.282 1.00 86.69 102 ALA A O 1
ATOM 791 N N . LEU A 1 103 ? 4.116 5.046 -5.423 1.00 88.62 103 LEU A N 1
ATOM 792 C CA . LEU A 1 103 ? 4.776 5.298 -6.697 1.00 88.62 103 LEU A CA 1
ATOM 793 C C . LEU A 1 103 ? 3.750 5.735 -7.753 1.00 88.62 103 LEU A C 1
ATOM 795 O O . LEU A 1 103 ? 2.818 4.999 -8.047 1.00 88.62 103 LEU A O 1
ATOM 799 N N . ASP A 1 104 ? 3.970 6.883 -8.396 1.00 90.94 104 ASP A N 1
ATOM 800 C CA . ASP A 1 104 ? 3.338 7.240 -9.677 1.00 90.94 104 ASP A CA 1
ATOM 801 C C . ASP A 1 104 ? 4.346 6.980 -10.798 1.00 90.94 104 ASP A C 1
ATOM 803 O O . ASP A 1 104 ? 5.428 7.578 -10.838 1.00 90.94 104 ASP A O 1
ATOM 807 N N . ALA A 1 105 ? 4.004 6.077 -11.714 1.00 94.50 105 ALA A N 1
ATOM 808 C CA . ALA A 1 105 ? 4.850 5.713 -12.840 1.00 94.50 105 ALA A CA 1
ATOM 809 C C . ALA A 1 105 ? 4.130 5.980 -14.166 1.00 94.50 105 ALA A C 1
ATOM 811 O O . ALA A 1 105 ? 2.964 5.635 -14.353 1.00 94.50 105 ALA A O 1
ATOM 812 N N . ARG A 1 106 ? 4.819 6.632 -15.108 1.00 96.69 106 ARG A N 1
ATOM 813 C CA . ARG A 1 106 ? 4.222 7.107 -16.364 1.00 96.69 106 ARG A CA 1
ATOM 814 C C . ARG A 1 106 ? 5.142 6.944 -17.556 1.00 96.69 106 ARG A C 1
ATOM 816 O O . ARG A 1 106 ? 6.339 7.228 -17.479 1.00 96.69 106 ARG A O 1
ATOM 823 N N . ASN A 1 107 ? 4.538 6.598 -18.685 1.00 97.19 107 ASN A N 1
ATOM 824 C CA . ASN A 1 107 ? 5.091 6.874 -19.997 1.00 97.19 107 ASN A CA 1
ATOM 825 C C . ASN A 1 107 ? 4.759 8.330 -20.363 1.00 97.19 107 ASN A C 1
ATOM 827 O O . ASN A 1 107 ? 3.597 8.728 -20.449 1.00 97.19 107 ASN A O 1
ATOM 831 N N . VAL A 1 108 ? 5.790 9.158 -20.513 1.00 96.31 108 VAL A N 1
ATOM 832 C CA . VAL A 1 108 ? 5.648 10.602 -20.742 1.00 96.31 108 VAL A CA 1
ATOM 833 C C . VAL A 1 108 ? 5.211 10.902 -22.172 1.00 96.31 108 VAL A C 1
ATOM 835 O O . VAL A 1 108 ? 4.511 11.891 -22.399 1.00 96.31 108 VAL A O 1
ATOM 838 N N . ASP A 1 109 ? 5.610 10.065 -23.128 1.00 94.25 109 ASP A N 1
ATOM 839 C CA . ASP A 1 109 ? 5.452 10.356 -24.551 1.00 94.25 109 ASP A CA 1
ATOM 840 C C . ASP A 1 109 ? 3.980 10.262 -24.984 1.00 94.25 109 ASP A C 1
ATOM 842 O O . ASP A 1 109 ? 3.516 11.071 -25.796 1.00 94.25 109 ASP A O 1
ATOM 846 N N . ASP A 1 110 ? 3.215 9.343 -24.385 1.00 91.25 110 ASP A N 1
ATOM 847 C CA . ASP A 1 110 ? 1.778 9.170 -24.625 1.00 91.25 110 ASP A CA 1
ATOM 848 C C . ASP A 1 110 ? 0.882 9.508 -23.413 1.00 91.25 110 ASP A C 1
ATOM 850 O O . ASP A 1 110 ? -0.345 9.559 -23.545 1.00 91.25 110 ASP A O 1
ATOM 854 N N . GLY A 1 111 ? 1.477 9.810 -22.254 1.00 91.62 111 GLY A N 1
ATOM 855 C CA . GLY A 1 111 ? 0.775 10.181 -21.024 1.00 91.62 111 GLY A CA 1
ATOM 856 C C . GLY A 1 111 ? 0.080 9.015 -20.317 1.00 91.62 111 GLY A C 1
ATOM 857 O O . GLY A 1 111 ? -0.784 9.257 -19.467 1.00 91.62 111 GLY A O 1
ATOM 858 N N . THR A 1 112 ? 0.410 7.772 -20.674 1.00 93.88 112 THR A N 1
ATOM 859 C CA . THR A 1 112 ? -0.165 6.574 -20.057 1.00 93.88 112 THR A CA 1
ATOM 860 C C . THR A 1 112 ? 0.535 6.211 -18.749 1.00 93.88 112 THR A C 1
ATOM 862 O O . THR A 1 112 ? 1.694 6.545 -18.508 1.00 93.88 112 THR A O 1
ATOM 865 N N . GLU A 1 113 ? -0.205 5.551 -17.865 1.00 93.75 113 GLU A N 1
ATOM 866 C CA . GLU A 1 113 ? 0.317 5.014 -16.611 1.00 93.75 113 GLU A CA 1
ATOM 867 C C . GLU A 1 113 ? 1.112 3.726 -16.859 1.00 93.75 113 GLU A C 1
ATOM 869 O O . GLU A 1 113 ? 0.774 2.926 -17.740 1.00 93.75 113 GLU A O 1
ATOM 874 N N . ILE A 1 114 ? 2.158 3.533 -16.060 1.00 94.31 114 ILE A N 1
ATOM 875 C CA . ILE A 1 114 ? 2.903 2.284 -15.955 1.00 94.31 114 ILE A CA 1
ATOM 876 C C . ILE A 1 114 ? 2.527 1.662 -14.618 1.00 94.31 114 ILE A C 1
ATOM 878 O O . ILE A 1 114 ? 2.759 2.251 -13.573 1.00 94.31 114 ILE A O 1
ATOM 882 N N . ASP A 1 115 ? 1.968 0.464 -14.667 1.00 91.50 115 ASP A N 1
ATOM 883 C CA . ASP A 1 115 ? 1.610 -0.291 -13.472 1.00 91.50 115 ASP A CA 1
ATOM 884 C C . ASP A 1 115 ? 2.873 -1.019 -12.997 1.00 91.50 115 ASP A C 1
ATOM 886 O O . ASP A 1 115 ? 3.371 -1.911 -13.683 1.00 91.50 115 ASP A O 1
ATOM 890 N N . ALA A 1 116 ? 3.483 -0.554 -11.909 1.00 90.56 116 ALA A N 1
ATOM 891 C CA . ALA A 1 116 ? 4.726 -1.096 -11.374 1.00 90.56 116 ALA A CA 1
ATOM 892 C C . ALA A 1 116 ? 4.855 -0.793 -9.876 1.00 90.56 116 ALA A C 1
ATOM 894 O O . ALA A 1 116 ? 4.490 0.288 -9.431 1.00 90.56 116 ALA A O 1
ATOM 895 N N . GLY A 1 117 ? 5.463 -1.710 -9.119 1.00 87.75 117 GLY A N 1
ATOM 896 C CA . GLY A 1 117 ? 5.889 -1.475 -7.738 1.00 87.75 117 GLY A CA 1
ATOM 897 C C . GLY A 1 117 ? 7.394 -1.222 -7.631 1.00 87.75 117 GLY A C 1
ATOM 898 O O . GLY A 1 117 ? 8.141 -1.402 -8.597 1.00 87.75 117 GLY A O 1
ATOM 899 N N . GLN A 1 118 ? 7.865 -0.831 -6.447 1.00 90.31 118 GLN A N 1
ATOM 900 C CA . GLN A 1 118 ? 9.300 -0.745 -6.149 1.00 90.31 118 GLN A CA 1
ATOM 901 C C . GLN A 1 118 ? 9.863 -2.122 -5.755 1.00 90.31 118 GLN A C 1
ATOM 903 O O . GLN A 1 118 ? 9.240 -2.864 -4.999 1.00 90.31 118 GLN A O 1
ATOM 908 N N . GLY A 1 119 ? 11.064 -2.465 -6.226 1.00 88.81 119 GLY A N 1
ATOM 909 C CA . GLY A 1 119 ? 11.733 -3.730 -5.897 1.00 88.81 119 GLY A CA 1
ATOM 910 C C . GLY A 1 119 ? 12.026 -3.895 -4.405 1.00 88.81 119 GLY A C 1
ATOM 911 O O . GLY A 1 119 ? 12.305 -2.901 -3.740 1.00 88.81 119 GLY A O 1
ATOM 912 N N . SER A 1 120 ? 11.957 -5.124 -3.868 1.00 83.00 120 SER A N 1
ATOM 913 C CA . SER A 1 120 ? 12.019 -5.385 -2.413 1.00 83.00 120 SER A CA 1
ATOM 914 C C . SER A 1 120 ? 13.258 -4.803 -1.723 1.00 83.00 120 SER A C 1
ATOM 916 O O . SER A 1 120 ? 13.103 -4.000 -0.804 1.00 83.00 120 SER A O 1
ATOM 918 N N . ASP A 1 121 ? 14.452 -5.145 -2.210 1.00 89.00 121 ASP A N 1
ATOM 919 C CA . ASP A 1 121 ? 15.755 -4.871 -1.590 1.00 89.00 121 ASP A CA 1
ATOM 920 C C . ASP A 1 121 ? 16.665 -4.054 -2.528 1.00 89.00 121 ASP A C 1
ATOM 922 O O . ASP A 1 121 ? 17.872 -4.282 -2.616 1.00 89.00 121 ASP A O 1
ATOM 926 N N . THR A 1 122 ? 16.071 -3.125 -3.281 1.00 92.19 122 THR A N 1
ATOM 927 C CA . THR A 1 122 ? 16.795 -2.152 -4.116 1.00 92.19 122 THR A CA 1
ATOM 928 C C . THR A 1 122 ? 16.798 -0.770 -3.476 1.00 92.19 122 THR A C 1
ATOM 930 O O . THR A 1 122 ? 15.963 -0.500 -2.609 1.00 92.19 122 THR A O 1
ATOM 933 N N . GLU A 1 123 ? 17.681 0.132 -3.925 1.00 92.25 123 GLU A N 1
ATOM 934 C CA . GLU A 1 123 ? 17.587 1.551 -3.552 1.00 92.25 123 GLU A CA 1
ATOM 935 C C . GLU A 1 123 ? 16.158 2.051 -3.823 1.00 92.25 123 GLU A C 1
ATOM 937 O O . GLU A 1 123 ? 15.655 1.964 -4.943 1.00 92.25 123 GLU A O 1
ATOM 942 N N . LYS A 1 124 ? 15.465 2.507 -2.777 1.00 86.94 124 LYS A N 1
ATOM 943 C CA . LYS A 1 124 ? 14.104 3.025 -2.911 1.00 86.94 124 LYS A CA 1
ATOM 944 C C . LYS A 1 124 ? 14.164 4.431 -3.476 1.00 86.94 124 LYS A C 1
ATOM 946 O O . LYS A 1 124 ? 15.074 5.201 -3.164 1.00 86.94 124 LYS A O 1
ATOM 951 N N . LEU A 1 125 ? 13.175 4.778 -4.290 1.00 89.88 125 LEU A N 1
ATOM 952 C CA . LEU A 1 125 ? 12.991 6.160 -4.687 1.00 89.88 125 LEU A CA 1
ATOM 953 C C . LEU A 1 125 ? 12.724 6.977 -3.422 1.00 89.88 125 LEU A C 1
ATOM 955 O O . LEU A 1 125 ? 11.771 6.703 -2.697 1.00 89.88 125 LEU A O 1
ATOM 959 N N . ALA A 1 126 ? 13.599 7.943 -3.144 1.00 85.31 126 ALA A N 1
ATOM 960 C CA . ALA A 1 126 ? 13.475 8.752 -1.943 1.00 85.31 126 ALA A CA 1
ATOM 961 C C . ALA A 1 126 ? 12.130 9.508 -1.922 1.00 85.31 126 ALA A C 1
ATOM 963 O O . ALA A 1 126 ? 11.631 9.892 -2.986 1.00 85.31 126 ALA A O 1
ATOM 964 N N . PRO A 1 127 ? 11.585 9.795 -0.731 1.00 81.31 127 PRO A N 1
ATOM 965 C CA . PRO A 1 127 ? 10.416 10.646 -0.544 1.00 81.31 127 PRO A CA 1
ATOM 966 C C . PRO A 1 127 ? 10.361 11.890 -1.433 1.00 81.31 127 PRO A C 1
ATOM 968 O O . PRO A 1 127 ? 11.252 12.744 -1.391 1.00 81.31 127 PRO A O 1
ATOM 971 N N . GLY A 1 128 ? 9.304 12.012 -2.240 1.00 81.94 128 GLY A N 1
ATOM 972 C CA . GLY A 1 128 ? 9.098 13.165 -3.125 1.00 81.94 128 GLY A CA 1
ATOM 973 C C . GLY A 1 128 ? 10.104 13.278 -4.278 1.00 81.94 128 GLY A C 1
ATOM 974 O O . GLY A 1 128 ? 10.109 14.284 -4.993 1.00 81.94 128 GLY A O 1
ATOM 975 N N . ALA A 1 129 ? 10.987 12.291 -4.453 1.00 91.25 129 ALA A N 1
ATOM 976 C CA . ALA A 1 129 ? 11.924 12.257 -5.559 1.00 91.25 129 ALA A CA 1
ATOM 977 C C . ALA A 1 129 ? 11.232 11.806 -6.846 1.00 91.25 129 ALA A C 1
ATOM 979 O O . ALA A 1 129 ? 10.287 11.016 -6.844 1.00 91.25 129 ALA A O 1
ATOM 980 N N . THR A 1 130 ? 11.772 12.283 -7.962 1.00 96.12 130 THR A N 1
ATOM 981 C CA . THR A 1 130 ? 11.343 11.904 -9.304 1.00 96.12 130 THR A CA 1
ATOM 982 C C . THR A 1 130 ? 12.558 11.490 -10.120 1.00 96.12 130 THR A C 1
ATOM 984 O O . THR A 1 130 ? 13.558 12.212 -10.166 1.00 96.12 130 THR A O 1
ATOM 987 N N . ILE A 1 131 ? 12.455 10.354 -10.803 1.00 97.38 131 ILE A N 1
ATOM 988 C CA . ILE A 1 131 ? 13.392 9.914 -11.835 1.00 97.38 131 ILE A CA 1
ATOM 989 C C . ILE A 1 131 ? 12.684 10.031 -13.178 1.00 97.38 131 ILE A C 1
ATOM 991 O O . ILE A 1 131 ? 11.652 9.402 -13.395 1.00 97.38 131 ILE A O 1
ATOM 995 N N . THR A 1 132 ? 13.265 10.804 -14.090 1.00 98.31 132 THR A N 1
ATOM 996 C CA . THR A 1 132 ? 12.818 10.892 -15.483 1.00 98.31 132 THR A CA 1
ATOM 997 C C . THR A 1 132 ? 13.989 10.577 -16.397 1.00 98.31 132 THR A C 1
ATOM 999 O O . THR A 1 132 ? 15.068 11.150 -16.236 1.00 98.31 132 THR A O 1
ATOM 1002 N N . GLY A 1 133 ? 13.774 9.696 -17.368 1.00 98.19 133 GLY A N 1
ATOM 1003 C CA . GLY A 1 133 ? 14.820 9.283 -18.292 1.00 98.19 133 GLY A CA 1
ATOM 1004 C C . GLY A 1 133 ? 14.271 8.621 -19.544 1.00 98.19 133 GLY A C 1
ATOM 1005 O O . GLY A 1 133 ? 13.204 8.008 -19.532 1.00 98.19 133 GLY A O 1
ATOM 1006 N N . GLU A 1 134 ? 15.022 8.749 -20.632 1.00 98.44 134 GLU A N 1
ATOM 1007 C CA . GLU A 1 134 ? 14.773 8.003 -21.860 1.00 98.44 134 GLU A CA 1
ATOM 1008 C C . GLU A 1 134 ? 15.012 6.507 -21.598 1.00 98.44 134 GLU A C 1
ATOM 1010 O O . GLU A 1 134 ? 15.999 6.121 -20.956 1.00 98.44 134 GLU A O 1
ATOM 1015 N N . SER A 1 135 ? 14.097 5.656 -22.054 1.00 98.50 135 SER A N 1
ATOM 1016 C CA . SER A 1 135 ? 14.224 4.215 -21.870 1.00 98.50 135 SER A CA 1
ATOM 1017 C C . SER A 1 135 ? 15.189 3.590 -22.877 1.00 98.50 135 SER A C 1
ATOM 1019 O O . SER A 1 135 ? 15.260 3.982 -24.041 1.00 98.50 135 SER A O 1
ATOM 1021 N N . VAL A 1 136 ? 15.920 2.560 -22.450 1.00 98.69 136 VAL A N 1
ATOM 1022 C CA . VAL A 1 136 ? 16.755 1.737 -23.334 1.00 98.69 136 VAL A CA 1
ATOM 1023 C C . VAL A 1 136 ? 16.444 0.273 -23.093 1.00 98.69 136 VAL A C 1
ATOM 1025 O O . VAL A 1 136 ? 16.573 -0.224 -21.973 1.00 98.69 136 VAL A O 1
ATOM 1028 N N . PHE A 1 137 ? 16.082 -0.453 -24.149 1.00 98.62 137 PHE A N 1
ATOM 1029 C CA . PHE A 1 137 ? 15.833 -1.881 -24.036 1.00 98.62 137 PHE A CA 1
ATOM 1030 C C . PHE A 1 137 ? 17.132 -2.613 -23.700 1.00 98.62 137 PHE A C 1
ATOM 1032 O O . PHE A 1 137 ? 18.070 -2.636 -24.498 1.00 98.62 137 PHE A O 1
ATOM 1039 N N . PHE A 1 138 ? 17.186 -3.259 -22.541 1.00 98.44 138 PHE A N 1
ATOM 1040 C CA . PHE A 1 138 ? 18.357 -4.009 -22.090 1.00 98.44 138 PHE A CA 1
ATOM 1041 C C . PHE A 1 138 ? 18.323 -5.485 -22.529 1.00 98.44 138 PHE A C 1
ATOM 1043 O O . PHE A 1 138 ? 19.282 -6.234 -22.339 1.00 98.44 138 PHE A O 1
ATOM 1050 N N . GLY A 1 139 ? 17.219 -5.938 -23.131 1.00 97.62 139 GLY A N 1
ATOM 1051 C CA . GLY A 1 139 ? 16.974 -7.359 -23.361 1.00 97.62 139 GLY A CA 1
ATOM 1052 C C . GLY A 1 139 ? 16.436 -8.035 -22.102 1.00 97.62 139 GLY A C 1
ATOM 1053 O O . GLY A 1 139 ? 15.725 -7.422 -21.311 1.00 97.62 139 GLY A O 1
ATOM 1054 N N . ARG A 1 140 ? 16.775 -9.312 -21.887 1.00 96.88 140 ARG A N 1
ATOM 1055 C CA . ARG A 1 140 ? 16.401 -10.010 -20.642 1.00 96.88 140 ARG A CA 1
ATOM 1056 C C . ARG A 1 140 ? 17.403 -9.811 -19.513 1.00 96.88 140 ARG A C 1
ATOM 1058 O O . ARG A 1 140 ? 17.096 -10.239 -18.412 1.00 96.88 140 ARG A O 1
ATOM 1065 N N . GLY A 1 141 ? 18.593 -9.266 -19.763 1.00 96.56 141 GLY A N 1
ATOM 1066 C CA . GLY A 1 141 ? 19.613 -9.076 -18.724 1.00 96.56 141 GLY A CA 1
ATOM 1067 C C . GLY A 1 141 ? 20.119 -10.365 -18.061 1.00 96.56 141 GLY A C 1
ATOM 1068 O O . GLY A 1 141 ? 20.520 -10.325 -16.907 1.00 96.56 141 GLY A O 1
ATOM 1069 N N . CYS A 1 142 ? 20.085 -11.511 -18.747 1.00 98.00 142 CYS A N 1
ATOM 1070 C CA . CYS A 1 142 ? 20.627 -12.764 -18.212 1.00 98.00 142 CYS A CA 1
ATOM 1071 C C . CYS A 1 142 ? 22.075 -12.993 -18.649 1.00 98.00 142 CYS A C 1
ATOM 1073 O O . CYS A 1 142 ? 22.485 -12.584 -19.737 1.00 98.00 142 CYS A O 1
ATOM 1075 N N . ASN A 1 143 ? 22.838 -13.724 -17.840 1.00 96.50 143 ASN A N 1
ATOM 1076 C CA . ASN A 1 143 ? 24.206 -14.098 -18.176 1.00 96.50 143 ASN A CA 1
ATOM 1077 C C . ASN A 1 143 ? 24.267 -14.866 -19.509 1.00 96.50 143 ASN A C 1
ATOM 1079 O O . ASN A 1 143 ? 23.674 -15.934 -19.665 1.00 96.50 143 ASN A O 1
ATOM 1083 N N . GLY A 1 144 ? 25.028 -14.330 -20.467 1.00 93.12 144 GLY A N 1
ATOM 1084 C CA . GLY A 1 144 ? 25.182 -14.898 -21.810 1.00 93.12 144 GLY A CA 1
ATOM 1085 C C . GLY A 1 144 ? 24.192 -14.376 -22.857 1.00 93.12 144 GLY A C 1
ATOM 1086 O O . GLY A 1 144 ? 24.365 -14.695 -24.036 1.00 93.12 144 GLY A O 1
ATOM 1087 N N . ASP A 1 145 ? 23.209 -13.559 -22.468 1.00 94.25 145 ASP A N 1
ATOM 1088 C CA . ASP A 1 145 ? 22.400 -12.804 -23.426 1.00 94.25 145 ASP A CA 1
ATOM 1089 C C . ASP A 1 145 ? 23.200 -11.635 -24.031 1.00 94.25 145 ASP A C 1
ATOM 1091 O O . ASP A 1 145 ? 24.182 -11.173 -23.441 1.00 94.25 145 ASP A O 1
ATOM 1095 N N . PRO A 1 146 ? 22.807 -11.132 -25.217 1.00 91.50 146 PRO A N 1
ATOM 1096 C CA . PRO A 1 146 ? 23.370 -9.897 -25.747 1.00 91.50 146 PRO A CA 1
ATOM 1097 C C . PRO A 1 146 ? 23.123 -8.734 -24.776 1.00 91.50 146 PRO A C 1
ATOM 1099 O O . PRO A 1 146 ? 21.984 -8.501 -24.376 1.00 91.50 146 PRO A O 1
ATOM 1102 N N . SER A 1 147 ? 24.179 -8.001 -24.423 1.00 80.06 147 SER A N 1
ATOM 1103 C CA . SER A 1 147 ? 24.086 -6.819 -23.564 1.00 80.06 147 SER A CA 1
ATOM 1104 C C . SER A 1 147 ? 23.743 -5.567 -24.373 1.00 80.06 147 SER A C 1
ATOM 1106 O O . SER A 1 147 ? 24.216 -5.400 -25.501 1.00 80.06 147 SER A O 1
ATOM 1108 N N . ALA A 1 148 ? 22.982 -4.652 -23.774 1.00 92.94 148 ALA A N 1
ATOM 1109 C CA . ALA A 1 148 ? 22.891 -3.275 -24.250 1.00 92.94 148 ALA A CA 1
ATOM 1110 C C . ALA A 1 148 ? 24.225 -2.520 -24.024 1.00 92.94 148 ALA A C 1
ATOM 1112 O O . ALA A 1 148 ? 25.065 -2.974 -23.237 1.00 92.94 148 ALA A O 1
ATOM 1113 N N . PRO A 1 149 ? 24.473 -1.405 -24.739 1.00 95.19 149 PRO A N 1
ATOM 1114 C CA . PRO A 1 149 ? 25.568 -0.493 -24.410 1.00 95.19 149 PRO A CA 1
ATOM 1115 C C . PRO A 1 149 ? 25.367 0.135 -23.023 1.00 95.19 149 PRO A C 1
ATOM 1117 O O . PRO A 1 149 ? 24.269 0.102 -22.483 1.00 95.19 149 PRO A O 1
ATOM 1120 N N . ALA A 1 150 ? 26.423 0.735 -22.469 1.00 97.44 150 ALA A N 1
ATOM 1121 C CA . ALA A 1 150 ? 26.293 1.560 -21.269 1.00 97.44 150 ALA A CA 1
ATOM 1122 C C . ALA A 1 150 ? 25.320 2.720 -21.511 1.00 97.44 150 ALA A C 1
ATOM 1124 O O . ALA A 1 150 ? 25.343 3.320 -22.592 1.00 97.44 150 ALA A O 1
ATOM 1125 N N . GLY A 1 151 ? 24.504 3.026 -20.504 1.00 97.31 151 GLY A N 1
ATOM 1126 C CA . GLY A 1 151 ? 23.647 4.206 -20.530 1.00 97.31 151 GLY A CA 1
ATOM 1127 C C . GLY A 1 151 ? 24.459 5.501 -20.430 1.00 97.31 151 GLY A C 1
ATOM 1128 O O . GLY A 1 151 ? 25.670 5.499 -20.180 1.00 97.31 151 GLY A O 1
ATOM 1129 N N . ASP A 1 152 ? 23.794 6.631 -20.632 1.00 97.25 152 ASP A N 1
ATOM 1130 C CA . ASP A 1 152 ? 24.430 7.954 -20.636 1.00 97.25 152 ASP A CA 1
ATOM 1131 C C . ASP A 1 152 ? 24.501 8.654 -19.263 1.00 97.25 152 ASP A C 1
ATOM 1133 O O . ASP A 1 152 ? 25.010 9.772 -19.160 1.00 97.25 152 ASP A O 1
ATOM 1137 N N . GLY A 1 153 ? 24.028 7.994 -18.205 1.00 97.19 153 GLY A N 1
ATOM 1138 C CA . GLY A 1 153 ? 23.923 8.531 -16.849 1.00 97.19 153 GLY A CA 1
ATOM 1139 C C . GLY A 1 153 ? 22.574 9.183 -16.536 1.00 97.19 153 GLY A C 1
ATOM 1140 O O . GLY A 1 153 ? 22.411 9.703 -15.436 1.00 97.19 153 GLY A O 1
ATOM 1141 N N . THR A 1 154 ? 21.625 9.166 -17.474 1.00 97.56 154 THR A N 1
ATOM 1142 C CA . THR A 1 154 ? 20.249 9.668 -17.294 1.00 97.56 154 THR A CA 1
ATOM 1143 C C . THR A 1 154 ? 19.175 8.655 -17.694 1.00 97.56 154 THR A C 1
ATOM 1145 O O . THR A 1 154 ? 18.034 8.769 -17.255 1.00 97.56 154 THR A O 1
ATOM 1148 N N . GLN A 1 155 ? 19.539 7.660 -18.503 1.00 98.56 155 GLN A N 1
ATOM 1149 C CA . GLN A 1 155 ? 18.624 6.668 -19.064 1.00 98.56 155 GLN A CA 1
ATOM 1150 C C . GLN A 1 155 ? 18.136 5.615 -18.061 1.00 98.56 155 GLN A C 1
ATOM 1152 O O . GLN A 1 155 ? 18.823 5.268 -17.097 1.00 98.56 155 GLN A O 1
ATOM 1157 N N . ILE A 1 156 ? 16.976 5.035 -18.373 1.00 98.81 156 ILE A N 1
ATOM 1158 C CA . ILE A 1 156 ? 16.336 3.954 -17.613 1.00 98.81 156 ILE A CA 1
ATOM 1159 C C . ILE A 1 156 ? 16.452 2.652 -18.412 1.00 98.81 156 ILE A C 1
ATOM 1161 O O . ILE A 1 156 ? 16.047 2.580 -19.574 1.00 98.81 156 ILE A O 1
ATOM 1165 N N . ALA A 1 157 ? 17.004 1.602 -17.806 1.00 98.75 157 ALA A N 1
ATOM 1166 C CA . ALA A 1 157 ? 17.099 0.297 -18.454 1.00 98.75 157 ALA A CA 1
ATOM 1167 C C . ALA A 1 157 ? 15.749 -0.429 -18.394 1.00 98.75 157 ALA A C 1
ATOM 1169 O O . ALA A 1 157 ? 15.228 -0.676 -17.311 1.00 98.75 157 ALA A O 1
ATOM 1170 N N . VAL A 1 158 ? 15.204 -0.836 -19.541 1.00 98.69 158 VAL A N 1
ATOM 1171 C CA . VAL A 1 158 ? 13.964 -1.625 -19.602 1.00 98.69 158 VAL A CA 1
ATOM 1172 C C . VAL A 1 158 ? 14.296 -3.083 -19.889 1.00 98.69 158 VAL A C 1
ATOM 1174 O O . VAL A 1 158 ? 14.860 -3.413 -20.935 1.00 98.69 158 VAL A O 1
ATOM 1177 N N . VAL A 1 159 ? 13.954 -3.964 -18.951 1.00 98.62 159 VAL A N 1
ATOM 1178 C CA . VAL A 1 159 ? 14.373 -5.368 -18.939 1.00 98.62 159 VAL A CA 1
ATOM 1179 C C . VAL A 1 159 ? 13.165 -6.296 -19.027 1.00 98.62 159 VAL A C 1
ATOM 1181 O O . VAL A 1 159 ? 12.196 -6.182 -18.282 1.00 98.62 159 VAL A O 1
ATOM 1184 N N . GLU A 1 160 ? 13.241 -7.290 -19.903 1.00 98.12 160 GLU A N 1
ATOM 1185 C CA . GLU A 1 160 ? 12.209 -8.314 -20.027 1.00 98.12 160 GLU A CA 1
ATOM 1186 C C . GLU A 1 160 ? 12.398 -9.435 -18.982 1.00 98.12 160 GLU A C 1
ATOM 1188 O O . GLU A 1 160 ? 13.471 -10.048 -18.864 1.00 98.12 160 GLU A O 1
ATOM 1193 N N . ARG A 1 161 ? 11.340 -9.765 -18.230 1.00 97.19 161 ARG A N 1
ATOM 1194 C CA . ARG A 1 161 ? 11.319 -10.898 -17.289 1.00 97.19 161 ARG A CA 1
ATOM 1195 C C . ARG A 1 161 ? 11.599 -12.231 -18.003 1.00 97.19 161 ARG A C 1
ATOM 1197 O O . ARG A 1 161 ? 11.246 -12.448 -19.158 1.00 97.19 161 ARG A O 1
ATOM 1204 N N . GLY A 1 162 ? 12.180 -13.181 -17.269 1.00 94.50 162 GLY A N 1
ATOM 1205 C CA . GLY A 1 162 ? 12.333 -14.577 -17.693 1.00 94.50 162 GLY A CA 1
ATOM 1206 C C . GLY A 1 162 ? 13.783 -15.052 -17.760 1.00 94.50 162 GLY A C 1
ATOM 1207 O O . GLY A 1 162 ? 14.708 -14.243 -17.748 1.00 94.50 162 GLY A O 1
ATOM 1208 N N . LEU A 1 163 ? 13.945 -16.377 -17.851 1.00 95.50 163 LEU A N 1
ATOM 1209 C CA . LEU A 1 163 ? 15.200 -17.146 -17.873 1.00 95.50 163 LEU A CA 1
ATOM 1210 C C . LEU A 1 163 ? 16.057 -17.083 -16.591 1.00 95.50 163 LEU A C 1
ATOM 1212 O O . LEU A 1 163 ? 16.423 -18.138 -16.082 1.00 95.50 163 LEU A O 1
ATOM 1216 N N . CYS A 1 164 ? 16.346 -15.894 -16.073 1.00 97.44 164 CYS A N 1
ATOM 1217 C CA . CYS A 1 164 ? 17.139 -15.657 -14.863 1.00 97.44 164 CYS A CA 1
ATOM 1218 C C . CYS A 1 164 ? 16.336 -14.880 -13.801 1.00 97.44 164 CYS A C 1
ATOM 1220 O O . CYS A 1 164 ? 15.220 -14.421 -14.070 1.00 97.44 164 CYS A O 1
ATOM 1222 N N . THR A 1 165 ? 16.891 -14.765 -12.590 1.00 97.69 165 THR A N 1
ATOM 1223 C CA . THR A 1 165 ? 16.279 -14.054 -11.452 1.00 97.69 165 THR A CA 1
ATOM 1224 C C . THR A 1 165 ? 16.251 -12.541 -11.672 1.00 97.69 165 THR A C 1
ATOM 1226 O O . THR A 1 165 ? 17.001 -12.025 -12.495 1.00 97.69 165 THR A O 1
ATOM 1229 N N . PHE A 1 166 ? 15.407 -11.813 -10.932 1.00 98.00 166 PHE A N 1
ATOM 1230 C CA . PHE A 1 166 ? 15.389 -10.346 -10.978 1.00 98.00 166 PHE A CA 1
ATOM 1231 C C . PHE A 1 166 ? 16.718 -9.741 -10.514 1.00 98.00 166 PHE A C 1
ATOM 1233 O O . PHE A 1 166 ? 17.261 -8.890 -11.207 1.00 98.00 166 PHE A O 1
ATOM 1240 N N . THR A 1 167 ? 17.302 -10.259 -9.430 1.00 98.31 167 THR A N 1
ATOM 1241 C CA . THR A 1 167 ? 18.621 -9.823 -8.940 1.00 98.31 167 THR A CA 1
ATOM 1242 C C . THR A 1 167 ? 19.717 -9.989 -9.992 1.00 98.31 167 THR A C 1
ATOM 1244 O O . THR A 1 167 ? 20.530 -9.093 -10.174 1.00 98.31 167 THR A O 1
ATOM 1247 N N . GLU A 1 168 ? 19.734 -11.095 -10.751 1.00 98.44 168 GLU A N 1
ATOM 1248 C CA . GLU A 1 168 ? 20.717 -11.259 -11.834 1.00 98.44 168 GLU A CA 1
ATOM 1249 C C . GLU A 1 168 ? 20.537 -10.198 -12.929 1.00 98.44 168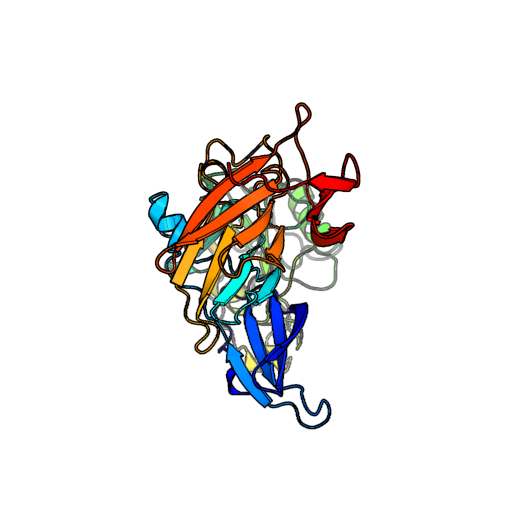 GLU A C 1
ATOM 1251 O O . GLU A 1 168 ? 21.521 -9.695 -13.469 1.00 98.44 168 GLU A O 1
ATOM 1256 N N . LYS A 1 169 ? 19.288 -9.836 -13.240 1.00 98.44 169 LYS A N 1
ATOM 1257 C CA . LYS A 1 169 ? 18.979 -8.800 -14.231 1.00 98.44 169 LYS A CA 1
ATOM 1258 C C . LYS A 1 169 ? 19.521 -7.446 -13.806 1.00 98.44 169 LYS A C 1
ATOM 1260 O O . LYS A 1 169 ? 20.227 -6.820 -14.591 1.00 98.44 169 LYS A O 1
ATOM 1265 N N . VAL A 1 170 ? 19.205 -7.026 -12.582 1.00 98.44 170 VAL A N 1
ATOM 1266 C CA . VAL A 1 170 ? 19.636 -5.734 -12.032 1.00 98.44 170 VAL A CA 1
ATOM 1267 C C . VAL A 1 170 ? 21.158 -5.683 -11.924 1.00 98.44 170 VAL A C 1
ATOM 1269 O O . VAL A 1 170 ? 21.767 -4.784 -12.498 1.00 98.44 170 VAL A O 1
ATOM 1272 N N . ALA A 1 171 ? 21.788 -6.725 -11.371 1.00 98.25 171 ALA A N 1
ATOM 1273 C CA . ALA A 1 171 ? 23.245 -6.812 -11.282 1.00 98.25 171 ALA A CA 1
ATOM 1274 C C . ALA A 1 171 ? 23.939 -6.702 -12.655 1.00 98.25 171 ALA A C 1
ATOM 1276 O O . ALA A 1 171 ? 25.009 -6.105 -12.779 1.00 98.25 171 ALA A O 1
ATOM 1277 N N . ASN A 1 172 ? 23.341 -7.256 -13.717 1.00 98.44 172 ASN A N 1
ATOM 1278 C CA . ASN A 1 172 ? 23.882 -7.138 -15.072 1.00 98.44 172 ASN A CA 1
ATOM 1279 C C . ASN A 1 172 ? 23.698 -5.737 -15.673 1.00 98.44 172 ASN A C 1
ATOM 1281 O O . ASN A 1 172 ? 24.574 -5.288 -16.415 1.00 98.44 172 ASN A O 1
ATOM 1285 N N . VAL A 1 173 ? 22.602 -5.038 -15.358 1.00 98.50 173 VAL A N 1
ATOM 1286 C CA . VAL A 1 173 ? 22.427 -3.624 -15.730 1.00 98.50 173 VAL A CA 1
ATOM 1287 C C . VAL A 1 173 ? 23.483 -2.762 -15.039 1.00 98.50 173 VAL A C 1
ATOM 1289 O O . VAL A 1 173 ? 24.167 -1.981 -15.699 1.00 98.50 173 VAL A O 1
ATOM 1292 N N . GLU A 1 174 ? 23.679 -2.950 -13.737 1.00 98.25 174 GLU A N 1
ATOM 1293 C CA . GLU A 1 174 ? 24.664 -2.215 -12.935 1.00 98.25 174 GLU A CA 1
ATOM 1294 C C . GLU A 1 174 ? 26.099 -2.477 -13.397 1.00 98.25 174 GLU A C 1
ATOM 1296 O O . GLU A 1 174 ? 26.903 -1.549 -13.503 1.00 98.25 174 GLU A O 1
ATOM 1301 N N . ALA A 1 175 ? 26.416 -3.728 -13.744 1.00 97.88 175 ALA A N 1
ATOM 1302 C CA . ALA A 1 175 ? 27.726 -4.101 -14.269 1.00 97.88 175 ALA A CA 1
ATOM 1303 C C . ALA A 1 175 ? 28.045 -3.431 -15.616 1.00 97.88 175 ALA A C 1
ATOM 1305 O O . ALA A 1 175 ? 29.212 -3.140 -15.895 1.00 97.88 175 ALA A O 1
ATOM 1306 N N . VAL A 1 176 ? 27.032 -3.196 -16.459 1.00 97.62 176 VAL A N 1
ATOM 1307 C CA . VAL A 1 176 ? 27.170 -2.406 -17.693 1.00 97.62 176 VAL A CA 1
ATOM 1308 C C . VAL A 1 176 ? 27.296 -0.912 -17.369 1.00 97.62 176 VAL A C 1
ATOM 1310 O O . VAL A 1 176 ? 28.152 -0.233 -17.942 1.00 97.62 176 VAL A O 1
ATOM 1313 N N . GLY A 1 177 ? 26.496 -0.429 -16.417 1.00 97.19 177 GLY A N 1
ATOM 1314 C CA . GLY A 1 177 ? 26.544 0.926 -15.879 1.00 97.19 177 GLY A CA 1
ATOM 1315 C C . GLY A 1 177 ? 25.915 1.994 -16.781 1.00 97.19 177 GLY A C 1
ATOM 1316 O O . GLY A 1 177 ? 25.542 1.755 -17.930 1.00 97.19 177 GLY A O 1
ATOM 1317 N N . GLY A 1 178 ? 25.806 3.209 -16.237 1.00 97.38 178 GLY A N 1
ATOM 1318 C CA . GLY A 1 178 ? 25.273 4.378 -16.949 1.00 97.38 178 GLY A CA 1
ATOM 1319 C C . GLY A 1 178 ? 23.745 4.502 -16.945 1.00 97.38 178 GLY A C 1
ATOM 1320 O O . GLY A 1 178 ? 23.217 5.387 -17.609 1.00 97.38 178 GLY A O 1
ATOM 1321 N N . TYR A 1 179 ? 23.042 3.655 -16.196 1.00 98.56 179 TYR A N 1
ATOM 1322 C CA . TYR A 1 179 ? 21.595 3.739 -15.998 1.00 98.56 179 TYR A CA 1
ATOM 1323 C C . TYR A 1 179 ? 21.272 4.300 -14.614 1.00 98.56 179 TYR A C 1
ATOM 1325 O O . TYR A 1 179 ? 22.006 4.041 -13.662 1.00 98.56 179 TYR A O 1
ATOM 1333 N N . THR A 1 180 ? 20.193 5.071 -14.515 1.00 97.94 180 THR A N 1
ATOM 1334 C CA . THR A 1 180 ? 19.722 5.678 -13.257 1.00 97.94 180 THR A CA 1
ATOM 1335 C C . THR A 1 180 ? 18.670 4.836 -12.551 1.00 97.94 180 THR A C 1
ATOM 1337 O O . THR A 1 180 ? 18.510 4.958 -11.343 1.00 97.94 180 THR A O 1
ATOM 1340 N N . ALA A 1 181 ? 17.962 3.989 -13.298 1.00 98.31 181 ALA A N 1
ATOM 1341 C CA . ALA A 1 181 ? 16.970 3.064 -12.777 1.00 98.31 181 ALA A CA 1
ATOM 1342 C C . ALA A 1 181 ? 16.753 1.882 -13.733 1.00 98.31 181 ALA A C 1
ATOM 1344 O O . ALA A 1 181 ? 17.195 1.894 -14.890 1.00 98.31 181 ALA A O 1
ATOM 1345 N N . VAL A 1 182 ? 16.019 0.882 -13.251 1.00 98.69 182 VAL A N 1
ATOM 1346 C CA . VAL A 1 182 ? 15.574 -0.289 -14.010 1.00 98.69 182 VAL A CA 1
ATOM 1347 C C . VAL A 1 182 ? 14.049 -0.368 -13.992 1.00 98.69 182 VAL A C 1
ATOM 1349 O O . VAL A 1 182 ? 13.442 -0.257 -12.937 1.00 98.69 182 VAL A O 1
ATOM 1352 N N . LEU A 1 183 ? 13.424 -0.633 -15.138 1.00 98.50 183 LEU A N 1
ATOM 1353 C CA . LEU A 1 183 ? 12.035 -1.085 -15.228 1.00 98.50 183 LEU A CA 1
ATOM 1354 C C . LEU A 1 183 ? 12.011 -2.526 -15.742 1.00 98.50 183 LEU A C 1
ATOM 1356 O O . LEU A 1 183 ? 12.496 -2.807 -16.840 1.00 98.50 183 LEU A O 1
ATOM 1360 N N . ILE A 1 184 ? 11.413 -3.443 -14.987 1.00 98.50 184 ILE A N 1
ATOM 1361 C CA . ILE A 1 184 ? 11.209 -4.829 -15.412 1.00 98.50 184 ILE A CA 1
ATOM 1362 C C . ILE A 1 184 ? 9.760 -5.019 -15.858 1.00 98.50 184 ILE A C 1
ATOM 1364 O O . ILE A 1 184 ? 8.837 -4.797 -15.080 1.00 98.50 184 ILE A O 1
ATOM 1368 N N . PHE A 1 185 ? 9.555 -5.505 -17.085 1.00 98.00 185 PHE A N 1
ATOM 1369 C CA . PHE A 1 185 ? 8.226 -5.860 -17.596 1.00 98.00 185 PHE A CA 1
ATOM 1370 C C . PHE A 1 185 ? 8.061 -7.369 -17.799 1.00 98.00 185 PHE A C 1
ATOM 1372 O O . PHE A 1 185 ? 9.024 -8.137 -17.913 1.00 98.00 185 PHE A O 1
ATOM 1379 N N . ASN A 1 186 ? 6.810 -7.815 -17.830 1.00 96.94 186 ASN A N 1
ATOM 1380 C CA . ASN A 1 186 ? 6.462 -9.221 -17.711 1.00 96.94 186 ASN A CA 1
ATOM 1381 C C . ASN A 1 186 ? 6.792 -10.059 -18.967 1.00 96.94 186 ASN A C 1
ATOM 1383 O O . ASN A 1 186 ? 6.958 -9.564 -20.085 1.00 96.94 186 ASN A O 1
ATOM 1387 N N . ARG A 1 187 ? 6.870 -11.381 -18.785 1.00 95.00 187 ARG A N 1
ATOM 1388 C CA . ARG A 1 187 ? 7.214 -12.373 -19.819 1.00 95.00 187 ARG A CA 1
ATOM 1389 C C . ARG A 1 187 ? 5.981 -12.992 -20.469 1.00 95.00 187 ARG A C 1
ATOM 1391 O O . ARG A 1 187 ? 4.897 -12.925 -19.912 1.00 95.00 187 ARG A O 1
ATOM 1398 N N . THR A 1 188 ? 6.143 -13.694 -21.584 1.00 94.44 188 THR A N 1
ATOM 1399 C CA . THR A 1 188 ? 5.081 -14.552 -22.143 1.00 94.44 188 THR A CA 1
ATOM 1400 C C . THR A 1 188 ? 4.742 -15.718 -21.198 1.00 94.44 188 THR A C 1
ATOM 1402 O O . THR A 1 188 ? 5.655 -16.347 -20.651 1.00 94.44 188 THR A O 1
ATOM 1405 N N . GLY A 1 189 ? 3.455 -16.042 -21.031 1.00 88.62 189 GLY A N 1
ATOM 1406 C CA . GLY A 1 189 ? 2.974 -17.209 -20.277 1.00 88.62 189 GLY A CA 1
ATOM 1407 C C . GLY A 1 189 ? 1.693 -16.943 -19.483 1.00 88.62 189 GLY A C 1
ATOM 1408 O O . GLY A 1 189 ? 1.309 -15.798 -19.283 1.00 88.62 189 GLY A O 1
ATOM 1409 N N . THR A 1 190 ? 1.044 -18.007 -19.000 1.00 86.31 190 THR A N 1
ATOM 1410 C CA . THR A 1 190 ? -0.192 -17.915 -18.196 1.00 86.31 190 THR A CA 1
ATOM 1411 C C . THR A 1 190 ? 0.005 -17.235 -16.839 1.00 86.31 190 THR A C 1
ATOM 1413 O O . THR A 1 190 ? -0.962 -16.790 -16.241 1.00 86.31 190 THR A O 1
ATOM 1416 N N . ASP A 1 191 ? 1.245 -17.180 -16.354 1.00 83.69 191 ASP A N 1
ATOM 1417 C CA . ASP A 1 191 ? 1.699 -16.485 -15.143 1.00 83.69 191 ASP A CA 1
ATOM 1418 C C . ASP A 1 191 ? 2.507 -15.208 -15.477 1.00 83.69 191 ASP A C 1
ATOM 1420 O O . ASP A 1 191 ? 3.386 -14.782 -14.720 1.00 83.69 191 ASP A O 1
ATOM 1424 N N . GLY A 1 192 ? 2.285 -14.658 -16.673 1.00 90.50 192 GLY A N 1
ATOM 1425 C CA . GLY A 1 192 ? 2.945 -13.467 -17.195 1.00 90.50 192 GLY A CA 1
ATOM 1426 C C . GLY A 1 192 ? 1.975 -12.573 -17.970 1.00 90.50 192 GLY A C 1
ATOM 1427 O O . GLY A 1 192 ? 0.836 -12.378 -17.556 1.00 90.50 192 GLY A O 1
ATOM 1428 N N . CYS A 1 193 ? 2.407 -12.056 -19.120 1.00 95.06 193 CYS A N 1
ATOM 1429 C CA . CYS A 1 193 ? 1.619 -11.182 -19.991 1.00 95.06 193 CYS A CA 1
ATOM 1430 C C . CYS A 1 193 ? 1.167 -9.918 -19.239 1.00 95.06 193 CYS A C 1
ATOM 1432 O O . CYS A 1 193 ? 2.010 -9.263 -18.631 1.00 95.06 193 CYS A O 1
ATOM 1434 N N . ASN A 1 194 ? -0.115 -9.554 -19.263 1.00 94.12 194 ASN A N 1
ATOM 1435 C CA . ASN A 1 194 ? -0.628 -8.439 -18.456 1.00 94.12 194 ASN A CA 1
ATOM 1436 C C . ASN A 1 194 ? -1.032 -8.851 -17.026 1.00 94.12 194 ASN A C 1
ATOM 1438 O O . ASN A 1 194 ? -1.807 -8.146 -16.396 1.00 94.12 194 ASN A O 1
ATOM 1442 N N . GLY A 1 195 ? -0.579 -10.004 -16.529 1.00 85.81 195 GLY A N 1
ATOM 1443 C CA . GLY A 1 195 ? -0.794 -10.384 -15.133 1.00 85.81 195 GLY A CA 1
ATOM 1444 C C . GLY A 1 195 ? 0.119 -9.615 -14.175 1.00 85.81 195 GLY A C 1
ATOM 1445 O O . GLY A 1 195 ? 1.262 -9.316 -14.535 1.00 85.81 195 GLY A O 1
ATOM 1446 N N . SER A 1 196 ? -0.378 -9.369 -12.961 1.00 77.62 196 SER A N 1
ATOM 1447 C CA . SER A 1 196 ? 0.391 -8.806 -11.845 1.00 77.62 196 SER A CA 1
ATOM 1448 C C . SER A 1 196 ? 1.317 -9.853 -11.207 1.00 77.62 196 SER A C 1
ATOM 1450 O O . SER A 1 196 ? 1.067 -11.065 -11.281 1.00 77.62 196 SER A O 1
ATOM 1452 N N . LEU A 1 197 ? 2.430 -9.386 -10.639 1.00 81.19 197 LEU A N 1
ATOM 1453 C CA . LEU A 1 197 ? 3.403 -10.189 -9.903 1.00 81.19 197 LEU A CA 1
ATOM 1454 C C . LEU A 1 197 ? 4.281 -9.289 -9.018 1.00 81.19 197 LEU A C 1
ATOM 1456 O O . LEU A 1 197 ? 4.931 -8.378 -9.533 1.00 81.19 197 LEU A O 1
ATOM 1460 N N . GLY A 1 198 ? 4.430 -9.654 -7.744 1.00 77.56 198 GLY A N 1
ATOM 1461 C CA . GLY A 1 198 ? 5.459 -9.086 -6.871 1.00 77.56 198 GLY A CA 1
ATOM 1462 C C . GLY A 1 198 ? 6.896 -9.350 -7.357 1.00 77.56 198 GLY A C 1
ATOM 1463 O O . GLY A 1 198 ? 7.198 -10.345 -8.030 1.00 77.56 198 GLY A O 1
ATOM 1464 N N . MET A 1 199 ? 7.818 -8.456 -6.995 1.00 87.12 199 MET A N 1
ATOM 1465 C CA . MET A 1 199 ? 9.213 -8.484 -7.442 1.00 87.12 199 MET A CA 1
ATOM 1466 C C . MET A 1 199 ? 10.185 -8.491 -6.255 1.00 87.12 199 MET A C 1
ATOM 1468 O O . MET A 1 199 ? 10.631 -7.446 -5.788 1.00 87.12 199 MET A O 1
ATOM 1472 N N . SER A 1 200 ? 10.571 -9.689 -5.806 1.00 89.88 200 SER A N 1
ATOM 1473 C CA . SER A 1 200 ? 11.706 -9.841 -4.887 1.00 89.88 200 SER A CA 1
ATOM 1474 C C . SER A 1 200 ? 13.022 -9.708 -5.660 1.00 89.88 200 SER A C 1
ATOM 1476 O O . SER A 1 200 ? 13.310 -10.511 -6.558 1.00 89.88 200 SER A O 1
ATOM 1478 N N . VAL A 1 201 ? 13.783 -8.657 -5.363 1.00 93.69 201 VAL A N 1
ATOM 1479 C CA . VAL A 1 201 ? 14.975 -8.241 -6.112 1.00 93.69 201 VAL A CA 1
ATOM 1480 C C . VAL A 1 201 ? 15.932 -7.471 -5.209 1.00 93.69 201 VAL A C 1
ATOM 1482 O O . VAL A 1 201 ? 15.492 -6.718 -4.352 1.00 93.69 201 VAL A O 1
ATOM 1485 N N . GLU A 1 202 ? 17.230 -7.649 -5.442 1.00 96.31 202 GLU A N 1
ATOM 1486 C CA . GLU A 1 202 ? 18.318 -6.928 -4.773 1.00 96.31 202 GLU A CA 1
ATOM 1487 C C . GLU A 1 202 ? 19.099 -6.124 -5.820 1.00 96.31 202 GLU A C 1
ATOM 1489 O O . GLU A 1 202 ? 19.275 -6.599 -6.950 1.00 96.31 202 GLU A O 1
ATOM 1494 N N . GLY A 1 203 ? 19.554 -4.929 -5.441 1.00 96.31 203 GLY A N 1
ATOM 1495 C CA . GLY A 1 203 ? 20.363 -4.050 -6.284 1.00 96.31 203 GLY A CA 1
ATOM 1496 C C . GLY A 1 203 ? 20.670 -2.706 -5.624 1.00 96.31 203 GLY A C 1
ATOM 1497 O O . GLY A 1 203 ? 20.073 -2.331 -4.619 1.00 96.31 203 GLY A O 1
ATOM 1498 N N . ASP A 1 204 ? 21.589 -1.968 -6.221 1.00 97.31 204 ASP A N 1
ATOM 1499 C CA . ASP A 1 204 ? 22.113 -0.689 -5.749 1.00 97.31 204 ASP A CA 1
ATOM 1500 C C . ASP A 1 204 ? 21.480 0.523 -6.458 1.00 97.31 204 ASP A C 1
ATOM 1502 O O . ASP A 1 204 ? 21.838 1.652 -6.136 1.00 97.31 204 ASP A O 1
ATOM 1506 N N . ILE A 1 205 ? 20.571 0.320 -7.424 1.00 97.00 205 ILE A N 1
ATOM 1507 C CA . ILE A 1 205 ? 19.811 1.399 -8.084 1.00 97.00 205 ILE A CA 1
ATOM 1508 C C . ILE A 1 205 ? 18.291 1.170 -8.024 1.00 97.00 205 ILE A C 1
ATOM 1510 O O . ILE A 1 205 ? 17.844 0.015 -7.978 1.00 97.00 205 ILE A O 1
ATOM 1514 N N . PRO A 1 206 ? 17.474 2.242 -8.103 1.00 97.44 206 PRO A N 1
ATOM 1515 C CA . PRO A 1 206 ? 16.022 2.128 -8.147 1.00 97.44 206 PRO A CA 1
ATOM 1516 C C . PRO A 1 206 ? 15.532 1.178 -9.234 1.00 97.44 206 PRO A C 1
ATOM 1518 O O . PRO A 1 206 ? 15.889 1.295 -10.407 1.00 97.44 206 PRO A O 1
ATOM 1521 N N . THR A 1 207 ? 14.708 0.214 -8.830 1.00 97.56 207 THR A N 1
ATOM 1522 C CA . THR A 1 207 ? 14.161 -0.816 -9.714 1.00 97.56 207 THR A CA 1
ATOM 1523 C C . THR A 1 207 ? 12.651 -0.887 -9.547 1.00 97.56 207 THR A C 1
ATOM 1525 O O . THR A 1 207 ? 12.148 -1.055 -8.437 1.00 97.56 207 THR A O 1
ATOM 1528 N N . PHE A 1 208 ? 11.935 -0.810 -10.664 1.00 96.25 208 PHE A N 1
ATOM 1529 C CA . PHE A 1 208 ? 10.480 -0.797 -10.739 1.00 96.25 208 PHE A CA 1
ATOM 1530 C C . PHE A 1 208 ? 9.963 -2.019 -11.505 1.00 96.25 208 PHE A C 1
ATOM 1532 O O . PHE A 1 208 ? 10.588 -2.470 -12.470 1.00 96.25 208 PHE A O 1
ATOM 1539 N N . GLY A 1 209 ? 8.830 -2.579 -11.090 1.00 92.94 209 GLY A N 1
ATOM 1540 C CA . GLY A 1 209 ? 8.199 -3.718 -11.752 1.00 92.94 209 GLY A CA 1
ATOM 1541 C C . GLY A 1 209 ? 7.274 -4.534 -10.839 1.00 92.94 209 GLY A C 1
ATOM 1542 O O . GLY A 1 209 ? 7.110 -4.215 -9.672 1.00 92.94 209 GLY A O 1
ATOM 1543 N N . VAL A 1 210 ? 6.661 -5.614 -11.330 1.00 94.62 210 VAL A N 1
ATOM 1544 C CA . VAL A 1 210 ? 6.752 -6.105 -12.716 1.00 94.62 210 VAL A CA 1
ATOM 1545 C C . VAL A 1 210 ? 5.640 -5.511 -13.573 1.00 94.62 210 VAL A C 1
ATOM 1547 O O . VAL A 1 210 ? 4.492 -5.924 -13.454 1.00 94.62 210 VAL A O 1
ATOM 1550 N N . ALA A 1 211 ? 5.998 -4.645 -14.523 1.00 96.00 211 ALA A N 1
ATOM 1551 C CA . ALA A 1 211 ? 5.000 -4.011 -15.373 1.00 96.00 211 ALA A CA 1
ATOM 1552 C C . ALA A 1 211 ? 4.316 -4.989 -16.341 1.00 96.00 211 ALA A C 1
ATOM 1554 O O . ALA A 1 211 ? 4.986 -5.889 -16.879 1.00 96.00 211 ALA A O 1
ATOM 1555 N N . PRO A 1 212 ? 3.011 -4.812 -16.636 1.00 95.94 212 PRO A N 1
ATOM 1556 C CA . PRO A 1 212 ? 2.311 -5.530 -17.689 1.00 95.94 212 PRO A CA 1
ATOM 1557 C C . PRO A 1 212 ? 3.114 -5.587 -18.988 1.00 95.94 212 PRO A C 1
ATOM 1559 O O . PRO A 1 212 ? 3.665 -4.593 -19.470 1.00 95.94 212 PRO A O 1
ATOM 1562 N N . ARG A 1 213 ? 3.162 -6.765 -19.615 1.00 96.81 213 ARG A N 1
ATOM 1563 C CA . ARG A 1 213 ? 3.947 -6.959 -20.841 1.00 96.81 213 ARG A CA 1
ATOM 1564 C C . ARG A 1 213 ? 3.520 -6.021 -21.969 1.00 96.81 213 ARG A C 1
ATOM 1566 O O . ARG A 1 213 ? 4.373 -5.587 -22.737 1.00 96.81 213 ARG A O 1
ATOM 1573 N N . GLY A 1 214 ? 2.230 -5.694 -22.055 1.00 96.75 214 GLY A N 1
ATOM 1574 C CA . GLY A 1 214 ? 1.720 -4.728 -23.023 1.00 96.75 214 GLY A CA 1
ATOM 1575 C C . GLY A 1 214 ? 2.320 -3.332 -22.864 1.00 96.75 214 GLY A C 1
ATOM 1576 O O . GLY A 1 214 ? 2.654 -2.721 -23.874 1.00 96.75 214 GLY A O 1
ATOM 1577 N N . GLN A 1 215 ? 2.539 -2.867 -21.631 1.00 97.44 215 GLN A N 1
ATOM 1578 C CA . GLN A 1 215 ? 3.206 -1.585 -21.371 1.00 97.44 215 GLN A CA 1
ATOM 1579 C C . GLN A 1 215 ? 4.685 -1.652 -21.771 1.00 97.44 215 GLN A C 1
ATOM 1581 O O . GLN A 1 215 ? 5.171 -0.769 -22.466 1.00 97.44 215 GLN A O 1
ATOM 1586 N N . GLY A 1 216 ? 5.376 -2.758 -21.465 1.00 97.50 216 GLY A N 1
ATOM 1587 C CA . GLY A 1 216 ? 6.748 -2.983 -21.939 1.00 97.50 216 GLY A CA 1
ATOM 1588 C C . GLY A 1 216 ? 6.895 -2.971 -23.467 1.00 97.50 216 GLY A C 1
ATOM 1589 O O . GLY A 1 216 ? 7.919 -2.540 -23.986 1.00 97.50 216 GLY A O 1
ATOM 1590 N N . PHE A 1 217 ? 5.875 -3.427 -24.200 1.00 98.12 217 PHE A N 1
ATOM 1591 C CA . PHE A 1 217 ? 5.831 -3.349 -25.665 1.00 98.12 217 PHE A CA 1
ATOM 1592 C C . PHE A 1 217 ? 5.517 -1.936 -26.165 1.00 98.12 217 PHE A C 1
ATOM 1594 O O . PHE A 1 217 ? 6.122 -1.503 -27.146 1.00 98.12 217 PHE A O 1
ATOM 1601 N N . ALA A 1 218 ? 4.605 -1.234 -25.489 1.00 97.88 218 ALA A N 1
ATOM 1602 C CA . ALA A 1 218 ? 4.213 0.129 -25.825 1.00 97.88 218 ALA A CA 1
ATOM 1603 C C . ALA A 1 218 ? 5.397 1.105 -25.751 1.00 97.88 218 ALA A C 1
ATOM 1605 O O . ALA A 1 218 ? 5.576 1.856 -26.696 1.00 97.88 218 ALA A O 1
ATOM 1606 N N . ILE A 1 219 ? 6.267 0.977 -24.738 1.00 98.44 219 ILE A N 1
ATOM 1607 C CA . ILE A 1 219 ? 7.491 1.794 -24.563 1.00 98.44 219 ILE A CA 1
ATOM 1608 C C . ILE A 1 219 ? 8.412 1.787 -25.802 1.00 98.44 219 ILE A C 1
ATOM 1610 O O . ILE A 1 219 ? 9.240 2.676 -25.977 1.00 98.44 219 ILE A O 1
ATOM 1614 N N . PHE A 1 220 ? 8.310 0.766 -26.661 1.00 98.31 220 PHE A N 1
ATOM 1615 C CA . PHE A 1 220 ? 9.107 0.636 -27.888 1.00 98.31 220 PHE A CA 1
ATOM 1616 C C . PHE A 1 220 ? 8.246 0.593 -29.158 1.00 98.31 220 PHE A C 1
ATOM 1618 O O . PHE A 1 220 ? 8.655 -0.004 -30.166 1.00 98.31 220 PHE A O 1
ATOM 1625 N N . ASP A 1 221 ? 7.038 1.159 -29.108 1.00 97.12 221 ASP A N 1
ATOM 1626 C CA . ASP A 1 221 ? 6.081 1.227 -30.218 1.00 97.12 221 ASP A CA 1
ATOM 1627 C C . ASP A 1 221 ? 5.760 -0.141 -30.856 1.00 97.12 221 ASP A C 1
ATOM 1629 O O . ASP A 1 221 ? 5.478 -0.253 -32.057 1.00 97.12 221 ASP A O 1
ATOM 1633 N N . GLN A 1 222 ? 5.835 -1.228 -30.079 1.00 97.75 222 GLN A N 1
ATOM 1634 C CA . GLN A 1 222 ? 5.579 -2.572 -30.591 1.00 97.75 222 GLN A CA 1
ATOM 1635 C C . GLN A 1 222 ? 4.118 -2.989 -30.390 1.00 97.75 222 GLN A C 1
ATOM 1637 O O . GLN A 1 222 ? 3.550 -2.801 -29.314 1.00 97.75 222 GLN A O 1
ATOM 1642 N N . PRO A 1 223 ? 3.494 -3.638 -31.392 1.00 96.31 223 PRO A N 1
ATOM 1643 C CA . PRO A 1 223 ? 2.147 -4.164 -31.235 1.00 96.31 223 PRO A CA 1
ATOM 1644 C C . PRO A 1 223 ? 2.130 -5.325 -30.235 1.00 96.31 223 PRO A C 1
ATOM 1646 O O . PRO A 1 223 ? 2.973 -6.225 -30.292 1.00 96.31 223 PRO A O 1
ATOM 1649 N N . TYR A 1 224 ? 1.117 -5.343 -29.372 1.00 96.44 224 TYR A N 1
ATOM 1650 C CA . TYR A 1 224 ? 0.921 -6.373 -28.357 1.00 96.44 224 TYR A CA 1
ATOM 1651 C C . TYR A 1 224 ? -0.503 -6.939 -28.392 1.00 96.44 224 TYR A C 1
ATOM 1653 O O . TYR A 1 224 ? -1.475 -6.205 -28.557 1.00 96.44 224 TYR A O 1
ATOM 1661 N N . ASP A 1 225 ? -0.617 -8.256 -28.218 1.00 96.50 225 ASP A N 1
ATOM 1662 C CA . ASP A 1 225 ? -1.880 -8.985 -28.093 1.00 96.50 225 ASP A CA 1
ATOM 1663 C C . ASP A 1 225 ? -1.788 -9.895 -26.862 1.00 96.50 225 ASP A C 1
ATOM 1665 O O . ASP A 1 225 ? -0.964 -10.817 -26.806 1.00 96.50 225 ASP A O 1
ATOM 1669 N N . ASN A 1 226 ? -2.623 -9.612 -25.861 1.00 95.06 226 ASN A N 1
ATOM 1670 C CA . ASN A 1 226 ? -2.600 -10.328 -24.592 1.00 95.06 226 ASN A CA 1
ATOM 1671 C C . ASN A 1 226 ? -3.089 -11.778 -24.725 1.00 95.06 226 ASN A C 1
ATOM 1673 O O . ASN A 1 226 ? -2.508 -12.668 -24.108 1.00 95.06 226 ASN A O 1
ATOM 1677 N N . ASP A 1 227 ? -4.093 -12.045 -25.561 1.00 94.62 227 ASP A N 1
ATOM 1678 C CA . ASP A 1 227 ? -4.610 -13.402 -25.767 1.00 94.62 227 ASP A CA 1
ATOM 1679 C C . ASP A 1 227 ? -3.568 -14.261 -26.489 1.00 94.62 227 ASP A C 1
ATOM 1681 O O . ASP A 1 227 ? -3.312 -15.408 -26.108 1.00 94.62 227 ASP A O 1
ATOM 1685 N N . ALA A 1 228 ? -2.891 -13.688 -27.490 1.00 94.88 228 ALA A N 1
ATOM 1686 C CA . ALA A 1 228 ? -1.777 -14.346 -28.163 1.00 94.88 228 ALA A CA 1
ATOM 1687 C C . ALA A 1 228 ? -0.586 -14.571 -27.218 1.00 94.88 228 ALA A C 1
ATOM 1689 O O . ALA A 1 228 ? 0.074 -15.611 -27.302 1.00 94.88 228 ALA A O 1
ATOM 1690 N N . CYS A 1 229 ? -0.313 -13.631 -26.309 1.00 95.50 229 CYS A N 1
ATOM 1691 C CA . CYS A 1 229 ? 0.703 -13.791 -25.274 1.00 95.50 229 CYS A CA 1
ATOM 1692 C C . CYS A 1 229 ? 0.373 -14.963 -24.338 1.00 95.50 229 CYS A C 1
ATOM 1694 O O . CYS A 1 229 ? 1.203 -15.856 -24.150 1.00 95.50 229 CYS A O 1
ATOM 1696 N N . LEU A 1 230 ? -0.851 -15.013 -23.805 1.00 94.12 230 LEU A N 1
ATOM 1697 C CA . LEU A 1 230 ? -1.303 -16.078 -22.906 1.00 94.12 230 LEU A CA 1
ATOM 1698 C C . LEU A 1 230 ? -1.302 -17.448 -23.600 1.00 94.12 230 LEU A C 1
ATOM 1700 O O . LEU A 1 230 ? -0.949 -18.457 -22.990 1.00 94.12 230 LEU A O 1
ATOM 1704 N N . ALA A 1 231 ? -1.627 -17.481 -24.896 1.00 92.88 231 ALA A N 1
ATOM 1705 C CA . ALA A 1 231 ? -1.568 -18.683 -25.724 1.00 92.88 231 ALA A CA 1
ATOM 1706 C C . ALA A 1 231 ? -0.139 -19.096 -26.134 1.00 92.88 231 ALA A C 1
ATOM 1708 O O . ALA A 1 231 ? 0.035 -20.146 -26.757 1.00 92.88 231 ALA A O 1
ATOM 1709 N N . GLY A 1 232 ? 0.882 -18.278 -25.845 1.00 91.50 232 GLY A N 1
ATOM 1710 C CA . GLY A 1 232 ? 2.253 -18.486 -26.326 1.00 91.50 232 GLY A CA 1
ATOM 1711 C C . GLY A 1 232 ? 2.398 -18.382 -27.851 1.00 91.50 232 GLY A C 1
ATOM 1712 O O . GLY A 1 232 ? 3.362 -18.899 -28.413 1.00 91.50 232 GLY A O 1
ATOM 1713 N N . ALA A 1 233 ? 1.429 -17.755 -28.523 1.00 89.56 233 ALA A N 1
ATOM 1714 C CA . ALA A 1 233 ? 1.380 -17.563 -29.972 1.00 89.56 233 ALA A CA 1
ATOM 1715 C C . ALA A 1 233 ? 1.979 -16.216 -30.425 1.00 89.56 233 ALA A C 1
ATOM 1717 O O . ALA A 1 233 ? 2.233 -16.028 -31.615 1.00 89.56 233 ALA A O 1
ATOM 1718 N N . GLY A 1 234 ? 2.196 -15.286 -29.489 1.00 83.25 234 GLY A N 1
ATOM 1719 C CA . GLY A 1 234 ? 2.908 -14.026 -29.713 1.00 83.25 234 GLY A CA 1
ATOM 1720 C C . GLY A 1 234 ? 4.435 -14.189 -29.801 1.00 83.25 234 GLY A C 1
ATOM 1721 O O . GLY A 1 234 ? 4.963 -15.299 -29.682 1.00 83.25 234 GLY A O 1
ATOM 1722 N N . PRO A 1 235 ? 5.181 -13.088 -30.005 1.00 87.06 235 PRO A N 1
ATOM 1723 C CA . PRO A 1 235 ? 6.635 -13.140 -30.042 1.00 87.06 235 PRO A CA 1
ATOM 1724 C C . PRO A 1 235 ? 7.200 -13.585 -28.682 1.00 87.06 235 PRO A C 1
ATOM 1726 O O . PRO A 1 235 ? 6.757 -13.150 -27.615 1.00 87.06 235 PRO A O 1
ATOM 1729 N N . ALA A 1 236 ? 8.195 -14.475 -28.726 1.00 87.50 236 ALA A N 1
ATOM 1730 C CA . ALA A 1 236 ? 8.799 -15.054 -27.525 1.00 87.50 236 ALA A CA 1
ATOM 1731 C C . ALA A 1 236 ? 9.513 -14.010 -26.647 1.00 87.50 236 ALA A C 1
ATOM 1733 O O . ALA A 1 236 ? 9.624 -14.208 -25.442 1.00 87.50 236 ALA A O 1
ATOM 1734 N N . GLN A 1 237 ? 9.981 -12.922 -27.263 1.00 92.81 237 GLN A N 1
ATOM 1735 C CA . GLN A 1 237 ? 10.612 -11.761 -26.637 1.00 92.81 237 GLN A CA 1
ATOM 1736 C C . GLN A 1 237 ? 10.102 -10.484 -27.306 1.00 92.81 237 GLN A C 1
ATOM 1738 O O . GLN A 1 237 ? 9.541 -10.565 -28.404 1.00 92.81 237 GLN A O 1
ATOM 1743 N N . LEU A 1 238 ? 10.314 -9.321 -26.689 1.00 96.25 238 LEU A N 1
ATOM 1744 C CA . LEU A 1 238 ? 10.121 -8.048 -27.382 1.00 96.25 238 LEU A CA 1
ATOM 1745 C C . LEU A 1 238 ? 10.986 -8.042 -28.665 1.00 96.25 238 LEU A C 1
ATOM 1747 O O . LEU A 1 238 ? 12.190 -8.294 -28.580 1.00 96.25 238 LEU A O 1
ATOM 1751 N N . PRO A 1 239 ? 10.417 -7.804 -29.864 1.00 95.94 239 PRO A N 1
ATOM 1752 C CA . PRO A 1 239 ? 11.135 -7.920 -31.137 1.00 95.94 239 PRO A CA 1
ATOM 1753 C C . PRO A 1 239 ? 11.996 -6.680 -31.439 1.00 95.94 239 PRO A C 1
ATOM 1755 O O . PRO A 1 239 ? 11.985 -6.149 -32.547 1.00 95.94 239 PRO A O 1
ATOM 1758 N N . VAL A 1 240 ? 12.753 -6.228 -30.442 1.00 96.69 240 VAL A N 1
ATOM 1759 C CA . VAL A 1 240 ? 13.590 -5.028 -30.457 1.00 96.69 240 VAL A CA 1
ATOM 1760 C C . VAL A 1 240 ? 15.012 -5.423 -30.051 1.00 96.69 240 VAL A C 1
ATOM 1762 O O . VAL A 1 240 ? 15.213 -6.329 -29.244 1.00 96.69 240 VAL A O 1
ATOM 1765 N N . ALA A 1 241 ? 16.029 -4.800 -30.648 1.00 97.00 241 ALA A N 1
ATOM 1766 C CA . ALA A 1 241 ? 17.419 -5.116 -30.318 1.00 97.00 241 ALA A CA 1
ATOM 1767 C C . ALA A 1 241 ? 17.826 -4.466 -28.981 1.00 97.00 241 ALA A C 1
ATOM 1769 O O . ALA A 1 241 ? 17.462 -3.309 -28.754 1.00 97.00 241 ALA A O 1
ATOM 1770 N N . PRO A 1 242 ? 18.616 -5.135 -28.119 1.00 97.62 242 PRO A N 1
ATOM 1771 C CA . PRO A 1 242 ? 19.212 -4.479 -26.958 1.00 97.62 242 PRO A CA 1
ATOM 1772 C C . PRO A 1 242 ? 19.998 -3.221 -27.356 1.00 97.62 242 PRO A C 1
ATOM 1774 O O . PRO A 1 242 ? 20.717 -3.224 -28.357 1.00 97.62 242 PRO A O 1
ATOM 1777 N N . GLY A 1 243 ? 19.840 -2.147 -26.586 1.00 97.88 243 GLY A N 1
ATOM 1778 C CA . GLY A 1 243 ? 20.356 -0.814 -26.894 1.00 97.88 243 GLY A CA 1
ATOM 1779 C C . GLY A 1 243 ? 19.432 0.053 -27.745 1.00 97.88 243 GLY A C 1
ATOM 1780 O O . GLY A 1 243 ? 19.804 1.175 -28.073 1.00 97.88 243 GLY A O 1
ATOM 1781 N N . THR A 1 244 ? 18.250 -0.443 -28.120 1.00 98.62 244 THR A N 1
ATOM 1782 C CA . THR A 1 244 ? 17.234 0.403 -28.752 1.00 98.62 244 THR A CA 1
ATOM 1783 C C . THR A 1 244 ? 16.644 1.337 -27.709 1.00 98.62 244 THR A C 1
ATOM 1785 O O . THR A 1 244 ? 16.191 0.884 -26.660 1.00 98.62 244 THR A O 1
ATOM 1788 N N . THR A 1 245 ? 16.655 2.623 -28.021 1.00 98.31 245 THR A N 1
ATOM 1789 C CA . THR A 1 245 ? 15.960 3.670 -27.281 1.00 98.31 245 THR A CA 1
ATOM 1790 C C . THR A 1 245 ? 14.447 3.567 -27.487 1.00 98.31 245 THR A C 1
ATOM 1792 O O . THR A 1 245 ? 14.009 3.321 -28.614 1.00 98.31 245 THR A O 1
ATOM 1795 N N . GLY A 1 246 ? 13.676 3.754 -26.421 1.00 97.94 246 GLY A N 1
ATOM 1796 C CA . GLY A 1 246 ? 12.219 3.869 -26.443 1.00 97.94 246 GLY A CA 1
ATOM 1797 C C . GLY A 1 246 ? 11.752 5.204 -25.868 1.00 97.94 246 GLY A C 1
ATOM 1798 O O . GLY A 1 246 ? 12.493 6.188 -25.883 1.00 97.94 246 GLY A O 1
ATOM 1799 N N . ASP A 1 247 ? 10.539 5.204 -25.332 1.00 98.50 247 ASP A N 1
ATOM 1800 C CA . ASP A 1 247 ? 9.882 6.391 -24.790 1.00 98.50 247 ASP A CA 1
ATOM 1801 C C . ASP A 1 247 ? 10.563 6.934 -23.525 1.00 98.50 247 ASP A C 1
ATOM 1803 O O . ASP A 1 247 ? 11.350 6.247 -22.856 1.00 98.50 247 ASP A O 1
ATOM 1807 N N . THR A 1 248 ? 10.225 8.172 -23.160 1.00 98.69 248 THR A N 1
ATOM 1808 C CA . THR A 1 248 ? 10.625 8.760 -21.877 1.00 98.69 248 THR A CA 1
ATOM 1809 C C . THR A 1 248 ? 9.717 8.274 -20.754 1.00 98.69 248 THR A C 1
ATOM 1811 O O . THR A 1 248 ? 8.496 8.384 -20.831 1.00 98.69 248 THR A O 1
ATOM 1814 N N . LEU A 1 249 ? 10.312 7.794 -19.664 1.00 98.56 249 LEU A N 1
ATOM 1815 C CA . LEU A 1 249 ? 9.582 7.321 -18.491 1.00 98.56 249 LEU A CA 1
ATOM 1816 C C . LEU A 1 249 ? 9.796 8.259 -17.312 1.00 98.56 249 LEU A C 1
ATOM 1818 O O . LEU A 1 249 ? 10.865 8.856 -17.172 1.00 98.56 249 LEU A O 1
ATOM 1822 N N . THR A 1 250 ? 8.785 8.371 -16.457 1.00 98.00 250 THR A N 1
ATOM 1823 C CA . THR A 1 250 ? 8.881 9.064 -15.172 1.00 98.00 250 THR A CA 1
ATOM 1824 C C . THR A 1 250 ? 8.379 8.175 -14.049 1.00 98.00 250 THR A C 1
ATOM 1826 O O . THR A 1 250 ? 7.321 7.569 -14.172 1.00 98.00 250 THR A O 1
ATOM 1829 N N . PHE A 1 251 ? 9.130 8.144 -12.954 1.00 97.12 251 PHE A N 1
ATOM 1830 C CA . PHE A 1 251 ? 8.786 7.493 -11.697 1.00 97.12 251 PHE A CA 1
ATOM 1831 C C . PHE A 1 251 ? 8.873 8.539 -10.591 1.00 97.12 251 PHE A C 1
ATOM 1833 O O . PHE A 1 251 ? 9.927 9.155 -10.427 1.00 97.12 251 PHE A O 1
ATOM 1840 N N . SER A 1 252 ? 7.784 8.765 -9.865 1.00 94.31 252 SER A N 1
ATOM 1841 C CA . SER A 1 252 ? 7.713 9.736 -8.772 1.00 94.31 252 SER A CA 1
ATOM 1842 C C . SER A 1 252 ? 7.235 9.061 -7.499 1.00 94.31 252 SER A C 1
ATOM 1844 O O . SER A 1 252 ? 6.240 8.347 -7.521 1.00 94.31 252 SER A O 1
ATOM 1846 N N . SER A 1 253 ? 7.924 9.320 -6.394 1.00 91.25 253 SER A N 1
ATOM 1847 C CA . SER A 1 253 ? 7.426 8.994 -5.062 1.00 91.25 253 SER A CA 1
ATOM 1848 C C . SER A 1 253 ? 6.528 10.136 -4.595 1.00 91.25 253 SER A C 1
ATOM 1850 O O . SER A 1 253 ? 6.909 11.306 -4.707 1.00 91.25 253 SER A O 1
ATOM 1852 N N . TYR A 1 254 ? 5.347 9.819 -4.078 1.00 88.19 254 TYR A N 1
ATOM 1853 C CA . TYR A 1 254 ? 4.471 10.788 -3.426 1.00 88.19 254 TYR A CA 1
ATOM 1854 C C . TYR A 1 254 ? 4.062 10.266 -2.056 1.00 88.19 254 TYR A C 1
ATOM 1856 O O . TYR A 1 254 ? 3.986 9.064 -1.861 1.00 88.19 254 TYR A O 1
ATOM 1864 N N . PHE A 1 255 ? 3.861 11.180 -1.110 1.00 89.50 255 PHE A N 1
ATOM 1865 C CA . PHE A 1 255 ? 3.401 10.833 0.229 1.00 89.50 255 PHE A CA 1
ATOM 1866 C C . PHE A 1 255 ? 1.891 10.601 0.204 1.00 89.50 255 PHE A C 1
ATOM 1868 O O . PHE A 1 255 ? 1.155 11.472 -0.274 1.00 89.50 255 PHE A O 1
ATOM 1875 N N . ASP A 1 256 ? 1.459 9.468 0.732 1.00 89.44 256 ASP A N 1
ATOM 1876 C CA . ASP A 1 256 ? 0.062 9.086 0.939 1.00 89.44 256 ASP A CA 1
ATOM 1877 C C . ASP A 1 256 ? -0.282 8.769 2.396 1.00 89.44 256 ASP A C 1
ATOM 1879 O O . ASP A 1 256 ? -1.463 8.742 2.724 1.00 89.44 256 ASP A O 1
ATOM 1883 N N . GLY A 1 257 ? 0.717 8.705 3.281 1.00 92.25 257 GLY A N 1
ATOM 1884 C CA . GLY A 1 257 ? 0.509 8.476 4.713 1.00 92.25 257 GLY A CA 1
ATOM 1885 C C . GLY A 1 257 ? 0.639 7.007 5.095 1.00 92.25 257 GLY A C 1
ATOM 1886 O O . GLY A 1 257 ? 0.713 6.143 4.237 1.00 92.25 257 GLY A O 1
ATOM 1887 N N . TRP A 1 258 ? 0.741 6.745 6.396 1.00 94.94 258 TRP A N 1
ATOM 1888 C CA . TRP A 1 258 ? 0.767 5.390 6.949 1.00 94.94 258 TRP A CA 1
ATOM 1889 C C . TRP A 1 258 ? -0.651 4.833 7.126 1.00 94.94 258 TRP A C 1
ATOM 1891 O O . TRP A 1 258 ? -1.617 5.589 7.187 1.00 94.94 258 TRP A O 1
ATOM 1901 N N . GLY A 1 259 ? -0.763 3.519 7.319 1.00 94.75 259 GLY A N 1
ATOM 1902 C CA . GLY A 1 259 ? -2.046 2.841 7.492 1.00 94.75 259 GLY A CA 1
ATOM 1903 C C . GLY A 1 259 ? -2.878 3.323 8.690 1.00 94.75 259 GLY A C 1
ATOM 1904 O O . GLY A 1 259 ? -2.355 3.679 9.755 1.00 94.75 259 GLY A O 1
ATOM 1905 N N . TYR A 1 260 ? -4.198 3.307 8.522 1.00 96.75 260 TYR A N 1
ATOM 1906 C CA . TYR A 1 260 ? -5.178 3.934 9.411 1.00 96.75 260 TYR A CA 1
ATOM 1907 C C . TYR A 1 260 ? -6.425 3.056 9.618 1.00 96.75 260 TYR A C 1
ATOM 1909 O O . TYR A 1 260 ? -6.508 1.915 9.167 1.00 96.75 260 TYR A O 1
ATOM 1917 N N . VAL A 1 261 ? -7.391 3.536 10.401 1.00 97.81 261 VAL A N 1
ATOM 1918 C CA . VAL A 1 261 ? -8.580 2.765 10.794 1.00 97.81 261 VAL A CA 1
ATOM 1919 C C . VAL A 1 261 ? -9.805 3.210 10.009 1.00 97.81 261 VAL A C 1
ATOM 1921 O O . VAL A 1 261 ? -10.051 4.401 9.865 1.00 97.81 261 VAL A O 1
ATOM 1924 N N . HIS A 1 262 ? -10.637 2.251 9.612 1.00 97.88 262 HIS A N 1
ATOM 1925 C CA . HIS A 1 262 ? -11.940 2.481 8.993 1.00 97.88 262 HIS A CA 1
ATOM 1926 C C . HIS A 1 262 ? -13.091 2.099 9.923 1.00 97.88 262 HIS A C 1
ATOM 1928 O O . HIS A 1 262 ? -13.052 1.065 10.601 1.00 97.88 262 HIS A O 1
ATOM 1934 N N . LEU A 1 263 ? -14.170 2.882 9.893 1.00 98.44 263 LEU A N 1
ATOM 1935 C CA . LEU A 1 263 ? -15.453 2.569 10.519 1.00 98.44 263 LEU A CA 1
ATOM 1936 C C . LEU A 1 263 ? -16.517 2.321 9.447 1.00 98.44 263 LEU A C 1
ATOM 1938 O O . LEU A 1 263 ? -16.814 3.191 8.635 1.00 98.44 263 LEU A O 1
ATOM 1942 N N . PHE A 1 264 ? -17.178 1.165 9.499 1.00 98.50 264 PHE A N 1
ATOM 1943 C CA . PHE A 1 264 ? -18.233 0.789 8.557 1.00 98.50 264 PHE A CA 1
ATOM 1944 C C . PHE A 1 264 ? -19.576 0.542 9.252 1.00 98.50 264 PHE A C 1
ATOM 1946 O O . PHE A 1 264 ? -19.644 -0.040 10.342 1.00 98.50 264 PHE A O 1
ATOM 1953 N N . ASP A 1 265 ? -20.683 0.865 8.574 1.00 98.31 265 ASP A N 1
ATOM 1954 C CA . ASP A 1 265 ? -21.998 0.324 8.942 1.00 98.31 265 ASP A CA 1
ATOM 1955 C C . ASP A 1 265 ? -21.978 -1.197 8.758 1.00 98.31 265 ASP A C 1
ATOM 1957 O O . ASP A 1 265 ? -21.741 -1.703 7.663 1.00 98.31 265 ASP A O 1
ATOM 1961 N N . ARG A 1 266 ? -22.276 -1.971 9.807 1.00 97.06 266 ARG A N 1
ATOM 1962 C CA . ARG A 1 266 ? -22.167 -3.437 9.718 1.00 97.06 266 ARG A CA 1
ATOM 1963 C C . ARG A 1 266 ? -23.172 -4.055 8.744 1.00 97.06 266 ARG A C 1
ATOM 1965 O O . ARG A 1 266 ? -22.931 -5.150 8.249 1.00 97.06 266 ARG A O 1
ATOM 1972 N N . ALA A 1 267 ? -24.333 -3.449 8.506 1.00 95.75 267 ALA A N 1
ATOM 1973 C CA . ALA A 1 267 ? -25.341 -4.051 7.636 1.00 95.75 267 ALA A CA 1
ATOM 1974 C C . ALA A 1 267 ? -25.028 -3.828 6.153 1.00 95.75 267 ALA A C 1
ATOM 1976 O O . ALA A 1 267 ? -25.249 -4.741 5.356 1.00 95.75 267 ALA A O 1
ATOM 1977 N N . THR A 1 268 ? -24.549 -2.639 5.790 1.00 96.12 268 THR A N 1
ATOM 1978 C CA . THR A 1 268 ? -24.275 -2.270 4.395 1.00 96.12 268 THR A CA 1
ATOM 1979 C C . THR A 1 268 ? -22.802 -2.321 4.020 1.00 96.12 268 THR A C 1
ATOM 1981 O O . THR A 1 268 ? -22.528 -2.339 2.828 1.00 96.12 268 THR A O 1
ATOM 1984 N N . MET A 1 269 ? -21.888 -2.367 4.998 1.00 96.75 269 MET A N 1
ATOM 1985 C CA . MET A 1 269 ? -20.437 -2.190 4.823 1.00 96.75 269 MET A CA 1
ATOM 1986 C C . MET A 1 269 ? -20.064 -0.865 4.144 1.00 96.75 269 MET A C 1
ATOM 1988 O O . MET A 1 269 ? -19.035 -0.748 3.493 1.00 96.75 269 MET A O 1
ATOM 1992 N N . THR A 1 270 ? -20.916 0.150 4.299 1.00 96.06 270 THR A N 1
ATOM 1993 C CA . THR A 1 270 ? -20.615 1.510 3.847 1.00 96.06 270 THR A CA 1
ATOM 1994 C C . THR A 1 270 ? -19.665 2.162 4.838 1.00 96.06 270 THR A C 1
ATOM 1996 O O . THR A 1 270 ? -19.950 2.133 6.036 1.00 96.06 270 THR A O 1
ATOM 1999 N N . GLU A 1 271 ? -18.577 2.735 4.334 1.00 96.69 271 GLU A N 1
ATOM 2000 C CA . GLU A 1 271 ? -17.625 3.526 5.115 1.00 96.69 271 GLU A CA 1
ATOM 2001 C C . GLU A 1 271 ? -18.334 4.757 5.688 1.00 96.69 271 GLU A C 1
ATOM 2003 O O . GLU A 1 271 ? -19.091 5.444 4.992 1.00 96.69 271 GLU A O 1
ATOM 2008 N N . LEU A 1 272 ? -18.181 4.958 6.991 1.00 97.62 272 LEU A N 1
ATOM 2009 C CA . LEU A 1 272 ? -18.810 6.034 7.750 1.00 97.62 272 LEU A CA 1
ATOM 2010 C C . LEU A 1 272 ? -17.792 7.087 8.153 1.00 97.62 272 LEU A C 1
ATOM 2012 O O . LEU A 1 272 ? -18.134 8.267 8.135 1.00 97.62 272 LEU A O 1
ATOM 2016 N N . ASP A 1 273 ? -16.597 6.637 8.528 1.00 97.75 273 ASP A N 1
ATOM 2017 C CA . ASP A 1 273 ? -15.527 7.474 9.043 1.00 97.75 273 ASP A CA 1
ATOM 2018 C C . ASP A 1 273 ? -14.178 6.755 8.948 1.00 97.75 273 ASP A C 1
ATOM 2020 O O . ASP A 1 273 ? -14.132 5.522 8.835 1.00 97.75 273 ASP A O 1
ATOM 2024 N N . THR A 1 274 ? -13.105 7.528 9.057 1.00 96.81 274 THR A N 1
ATOM 2025 C CA . THR A 1 274 ? -11.723 7.058 9.141 1.00 96.81 274 THR A CA 1
ATOM 2026 C C . THR A 1 274 ? -11.034 7.666 10.365 1.00 96.81 274 THR A C 1
ATOM 2028 O O . THR A 1 274 ? -11.521 8.618 10.968 1.00 96.81 274 THR A O 1
ATOM 2031 N N . TYR A 1 275 ? -9.940 7.055 10.813 1.00 96.81 275 TYR A N 1
ATOM 2032 C CA . TYR A 1 275 ? -9.129 7.581 11.906 1.00 96.81 275 TYR A CA 1
ATOM 2033 C C . TYR A 1 275 ? -7.662 7.204 11.723 1.00 96.81 275 TYR A C 1
ATOM 2035 O O . TYR A 1 275 ? -7.303 6.025 11.832 1.00 96.81 275 TYR A O 1
ATOM 2043 N N . ALA A 1 276 ? -6.810 8.213 11.562 1.00 96.25 276 ALA A N 1
ATOM 2044 C CA . ALA A 1 276 ? -5.369 8.099 11.727 1.00 96.25 276 ALA A CA 1
ATOM 2045 C C . ALA A 1 276 ? -4.875 8.889 12.949 1.00 96.25 276 ALA A C 1
ATOM 2047 O O . ALA A 1 276 ? -5.456 9.889 13.383 1.00 96.25 276 ALA A O 1
ATOM 2048 N N . ILE A 1 277 ? -3.734 8.470 13.502 1.00 96.62 277 ILE A N 1
ATOM 2049 C CA . ILE A 1 277 ? -2.985 9.342 14.416 1.00 96.62 277 ILE A CA 1
ATOM 2050 C C . ILE A 1 277 ? -2.384 10.512 13.615 1.00 96.62 277 ILE A C 1
ATOM 2052 O O . ILE A 1 277 ? -1.952 10.301 12.482 1.00 96.62 277 ILE A O 1
ATOM 2056 N N . PRO A 1 278 ? -2.281 11.736 14.169 1.00 93.81 278 PRO A N 1
ATOM 2057 C CA . PRO A 1 278 ? -1.795 12.893 13.412 1.00 93.81 278 PRO A CA 1
ATOM 2058 C C . PRO A 1 278 ? -0.421 12.687 12.760 1.00 93.81 278 PRO A C 1
ATOM 2060 O O . PRO A 1 278 ? -0.172 13.186 11.666 1.00 93.81 278 PRO A O 1
ATOM 2063 N N . GLU A 1 279 ? 0.470 11.948 13.422 1.00 95.19 279 GLU A N 1
ATOM 2064 C CA . GLU A 1 279 ? 1.807 11.644 12.914 1.00 95.19 279 GLU A CA 1
ATOM 2065 C C . GLU A 1 279 ? 1.787 10.701 11.700 1.00 95.19 279 GLU A C 1
ATOM 2067 O O . GLU A 1 279 ? 2.694 10.764 10.875 1.00 95.19 279 GLU A O 1
ATOM 2072 N N . ALA A 1 280 ? 0.765 9.851 11.554 1.00 94.88 280 ALA A N 1
ATOM 2073 C CA . ALA A 1 280 ? 0.666 8.901 10.447 1.00 94.88 280 ALA A CA 1
ATOM 2074 C C . ALA A 1 280 ? 0.471 9.609 9.093 1.00 94.88 280 ALA A C 1
ATOM 2076 O O . ALA A 1 280 ? 0.886 9.107 8.055 1.00 94.88 280 ALA A O 1
ATOM 2077 N N . HIS A 1 281 ? -0.130 10.798 9.086 1.00 92.25 281 HIS A N 1
ATOM 2078 C CA . HIS A 1 281 ? -0.414 11.543 7.858 1.00 92.25 281 HIS A CA 1
ATOM 2079 C C . HIS A 1 281 ? 0.356 12.877 7.782 1.00 92.25 281 HIS A C 1
ATOM 2081 O O . HIS A 1 281 ? -0.015 13.795 7.046 1.00 92.25 281 HIS A O 1
ATOM 2087 N N . ASP A 1 282 ? 1.470 12.991 8.517 1.00 92.62 282 ASP A N 1
ATOM 2088 C CA . ASP A 1 282 ? 2.411 14.111 8.420 1.00 92.62 282 ASP A CA 1
ATOM 2089 C C . ASP A 1 282 ? 3.733 13.646 7.769 1.00 92.62 282 ASP A C 1
ATOM 2091 O O . ASP A 1 282 ? 4.460 12.835 8.355 1.00 92.62 282 ASP A O 1
ATOM 2095 N N . PRO A 1 283 ? 4.123 14.196 6.598 1.00 90.56 283 PRO A N 1
ATOM 2096 C CA . PRO A 1 283 ? 5.382 13.857 5.931 1.00 90.56 283 PRO A CA 1
ATOM 2097 C C . PRO A 1 283 ? 6.632 14.022 6.809 1.00 90.56 283 PRO A C 1
ATOM 2099 O O . PRO A 1 283 ? 7.656 13.389 6.550 1.00 90.56 283 PRO A O 1
ATOM 2102 N N . ALA A 1 284 ? 6.584 14.870 7.844 1.00 92.44 284 ALA A N 1
ATOM 2103 C CA . ALA A 1 284 ? 7.688 15.050 8.785 1.00 92.44 284 ALA A CA 1
ATOM 2104 C C . ALA A 1 284 ? 7.979 13.801 9.634 1.00 92.44 284 ALA A C 1
ATOM 2106 O O . ALA A 1 284 ? 9.075 13.697 10.189 1.00 92.44 284 ALA A O 1
ATOM 2107 N N . PHE A 1 285 ? 7.026 12.871 9.720 1.00 93.81 285 PHE A N 1
ATOM 2108 C CA . PHE A 1 285 ? 7.108 11.636 10.497 1.00 93.81 285 PHE A CA 1
ATOM 2109 C C . PHE A 1 285 ? 7.238 10.381 9.624 1.00 93.81 285 PHE A C 1
ATOM 2111 O O . PHE A 1 285 ? 7.240 9.263 10.133 1.00 93.81 285 PHE A O 1
ATOM 2118 N N . ALA A 1 286 ? 7.410 10.551 8.313 1.00 89.19 286 ALA A N 1
ATOM 2119 C CA . ALA A 1 286 ? 7.488 9.442 7.369 1.00 89.19 286 ALA A CA 1
ATOM 2120 C C . ALA A 1 286 ? 8.789 8.618 7.471 1.00 89.19 286 ALA A C 1
ATOM 2122 O O . ALA A 1 286 ? 8.852 7.498 6.980 1.00 89.19 286 ALA A O 1
ATOM 2123 N N . GLU A 1 287 ? 9.841 9.149 8.104 1.00 88.19 287 GLU A N 1
ATOM 2124 C CA . GLU A 1 287 ? 11.106 8.437 8.312 1.00 88.19 287 GLU A CA 1
ATOM 2125 C C . GLU A 1 287 ? 11.677 8.688 9.712 1.00 88.19 287 GLU A C 1
ATOM 2127 O O . GLU A 1 287 ? 11.654 9.805 10.226 1.00 88.19 287 GLU A O 1
ATOM 2132 N N . GLY A 1 288 ? 12.277 7.655 10.311 1.00 89.56 288 GLY A N 1
ATOM 2133 C CA . GLY A 1 288 ? 13.023 7.774 11.570 1.00 89.56 288 GLY A CA 1
ATOM 2134 C C . GLY A 1 288 ? 12.182 7.721 12.850 1.00 89.56 288 GLY A C 1
ATOM 2135 O O . GLY A 1 288 ? 12.754 7.835 13.935 1.00 89.56 288 GLY A O 1
ATOM 2136 N N . PHE A 1 289 ? 10.868 7.504 12.737 1.00 93.06 289 PHE A N 1
ATOM 2137 C CA . PHE A 1 289 ? 9.936 7.385 13.867 1.00 93.06 289 PHE A CA 1
ATOM 2138 C C . PHE A 1 289 ? 9.393 5.961 14.073 1.00 93.06 289 PHE A C 1
ATOM 2140 O O . PHE A 1 289 ? 8.611 5.748 14.991 1.00 93.06 289 PHE A O 1
ATOM 2147 N N . GLY A 1 290 ? 9.864 4.990 13.281 1.00 92.31 290 GLY A N 1
ATOM 2148 C CA . GLY A 1 290 ? 9.269 3.653 13.186 1.00 92.31 290 GLY A CA 1
ATOM 2149 C C . GLY A 1 290 ? 8.041 3.650 12.275 1.00 92.31 290 GLY A C 1
ATOM 2150 O O . GLY A 1 290 ? 7.704 4.683 11.700 1.00 92.31 290 GLY A O 1
ATOM 2151 N N . ASP A 1 291 ? 7.396 2.494 12.144 1.00 94.56 291 ASP A N 1
ATOM 2152 C CA . ASP A 1 291 ? 6.172 2.368 11.351 1.00 94.56 291 ASP A CA 1
ATOM 2153 C C . ASP A 1 291 ? 5.017 3.004 12.142 1.00 94.56 291 ASP A C 1
ATOM 2155 O O . ASP A 1 291 ? 4.791 2.652 13.303 1.00 94.56 291 ASP A O 1
ATOM 2159 N N . LEU A 1 292 ? 4.305 3.970 11.560 1.00 96.69 292 LEU A N 1
ATOM 2160 C CA . LEU A 1 292 ? 3.187 4.668 12.221 1.00 96.69 292 LEU A CA 1
ATOM 2161 C C . LEU A 1 292 ? 1.817 4.155 11.768 1.00 96.69 292 LEU A C 1
ATOM 2163 O O . LEU A 1 292 ? 0.817 4.844 11.931 1.00 96.69 292 LEU A O 1
ATOM 2167 N N . SER A 1 293 ? 1.778 2.928 11.256 1.00 97.19 293 SER A N 1
ATOM 2168 C CA . SER A 1 293 ? 0.550 2.257 10.848 1.00 97.19 293 SER A CA 1
ATOM 2169 C C . SER A 1 293 ? -0.169 1.584 12.007 1.00 97.19 293 SER A C 1
ATOM 2171 O O . SER A 1 293 ? 0.455 1.087 12.958 1.00 97.19 293 SER A O 1
ATOM 2173 N N . VAL A 1 294 ? -1.495 1.527 11.897 1.00 97.81 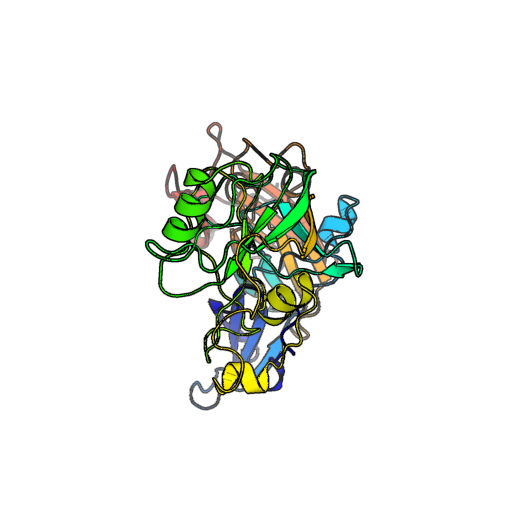294 VAL A N 1
ATOM 2174 C CA . VAL A 1 294 ? -2.308 0.585 12.666 1.00 97.81 294 VAL A CA 1
ATOM 2175 C C . VAL A 1 294 ? -2.049 -0.848 12.196 1.00 97.81 294 VAL A C 1
ATOM 2177 O O . VAL A 1 294 ? -1.699 -1.075 11.041 1.00 97.81 294 VAL A O 1
ATOM 2180 N N . HIS A 1 295 ? -2.229 -1.813 13.097 1.00 97.19 295 HIS A N 1
ATOM 2181 C CA . HIS A 1 295 ? -2.147 -3.239 12.780 1.00 97.19 295 HIS A CA 1
ATOM 2182 C C . HIS A 1 295 ? -3.409 -4.008 13.206 1.00 97.19 295 HIS A C 1
ATOM 2184 O O . HIS A 1 295 ? -4.021 -4.692 12.395 1.00 97.19 295 HIS A O 1
ATOM 2190 N N . GLU A 1 296 ? -3.875 -3.881 14.451 1.00 97.44 296 GLU A N 1
ATOM 2191 C CA . GLU A 1 296 ? -5.063 -4.608 14.933 1.00 97.44 296 GLU A CA 1
ATOM 2192 C C . GLU A 1 296 ? -6.021 -3.694 15.697 1.00 97.44 296 GLU A C 1
ATOM 2194 O O . GLU A 1 296 ? -5.626 -2.698 16.314 1.00 97.44 296 GLU A O 1
ATOM 2199 N N . VAL A 1 297 ? -7.292 -4.090 15.693 1.00 98.31 297 VAL A N 1
ATOM 2200 C CA . VAL A 1 297 ? -8.371 -3.534 16.499 1.00 98.31 297 VAL A CA 1
ATOM 2201 C C . VAL A 1 297 ? -8.940 -4.590 17.446 1.00 98.31 297 VAL A C 1
ATOM 2203 O O . VAL A 1 297 ? -9.234 -5.720 17.064 1.00 98.31 297 VAL A O 1
ATOM 2206 N N . ALA A 1 298 ? -9.205 -4.182 18.685 1.00 98.25 298 ALA A N 1
ATOM 2207 C CA . ALA A 1 298 ? -10.036 -4.929 19.618 1.00 98.25 298 ALA A CA 1
ATOM 2208 C C . ALA A 1 298 ? -11.205 -4.061 20.091 1.00 98.25 298 ALA A C 1
ATOM 2210 O O . ALA A 1 298 ? -11.030 -2.904 20.475 1.00 98.25 298 ALA A O 1
ATOM 2211 N N . THR A 1 299 ? -12.416 -4.619 20.098 1.00 98.31 299 THR A N 1
ATOM 2212 C CA . THR A 1 299 ? -13.610 -3.908 20.583 1.00 98.31 299 THR A CA 1
ATOM 2213 C C . THR A 1 299 ? -13.928 -4.283 22.024 1.00 98.31 299 THR A C 1
ATOM 2215 O O . THR A 1 299 ? -13.726 -5.420 22.450 1.00 98.31 299 THR A O 1
ATOM 2218 N N . SER A 1 300 ? -14.442 -3.327 22.799 1.00 97.88 300 SER A N 1
ATOM 2219 C CA . SER A 1 300 ? -14.797 -3.576 24.196 1.00 97.88 300 SER A CA 1
ATOM 2220 C C . SER A 1 300 ? -15.903 -4.635 24.325 1.00 97.88 300 SER A C 1
ATOM 2222 O O . SER A 1 300 ? -16.904 -4.661 23.600 1.00 97.88 300 SER A O 1
ATOM 2224 N N . HIS A 1 301 ? -15.741 -5.517 25.308 1.00 95.38 301 HIS A N 1
ATOM 2225 C CA . HIS A 1 301 ? -16.731 -6.511 25.708 1.00 95.38 301 HIS A CA 1
ATOM 2226 C C . HIS A 1 301 ? -17.799 -5.929 26.637 1.00 95.38 301 HIS A C 1
ATOM 2228 O O . HIS A 1 301 ? -18.873 -6.523 26.773 1.00 95.38 301 HIS A O 1
ATOM 2234 N N . GLU A 1 302 ? -17.551 -4.762 27.231 1.00 95.38 302 GLU A N 1
ATOM 2235 C CA . GLU A 1 302 ? -18.473 -4.076 28.140 1.00 95.38 302 GLU A CA 1
ATOM 2236 C C . GLU A 1 302 ? -19.194 -2.894 27.471 1.00 95.38 302 GLU A C 1
ATOM 2238 O O . GLU A 1 302 ? -20.396 -2.692 27.688 1.00 95.38 302 GLU A O 1
ATOM 2243 N N . ARG A 1 303 ? -18.503 -2.163 26.593 1.00 96.94 303 ARG A N 1
ATOM 2244 C CA . ARG A 1 303 ? -18.984 -0.949 25.922 1.00 96.94 303 ARG A CA 1
ATOM 2245 C C . ARG A 1 303 ? -19.129 -1.166 24.415 1.00 96.94 303 ARG A C 1
ATOM 2247 O O . ARG A 1 303 ? -18.254 -1.726 23.778 1.00 96.94 303 ARG A O 1
ATOM 2254 N N . SER A 1 304 ? -20.254 -0.759 23.826 1.00 97.62 304 SER A N 1
ATOM 2255 C CA . SER A 1 304 ? -20.478 -0.917 22.375 1.00 97.62 304 SER A CA 1
ATOM 2256 C C . SER A 1 304 ? -19.833 0.172 21.528 1.00 97.62 304 SER A C 1
ATOM 2258 O O . SER A 1 304 ? -19.736 0.009 20.319 1.00 97.62 304 SER A O 1
ATOM 2260 N N . ASP A 1 305 ? -19.432 1.263 22.167 1.00 97.94 305 ASP A N 1
ATOM 2261 C CA . ASP A 1 305 ? -18.863 2.455 21.562 1.00 97.94 305 ASP A CA 1
ATOM 2262 C C . ASP A 1 305 ? -17.340 2.522 21.688 1.00 97.94 305 ASP A C 1
ATOM 2264 O O . ASP A 1 305 ? -16.774 3.469 21.183 1.00 97.94 305 ASP A O 1
ATOM 2268 N N . LEU A 1 306 ? -16.667 1.577 22.352 1.00 98.31 306 LEU A N 1
ATOM 2269 C CA . LEU A 1 306 ? -15.238 1.687 22.671 1.00 98.31 306 LEU A CA 1
ATOM 2270 C C . LEU A 1 306 ? -14.399 0.655 21.906 1.00 98.31 306 LEU A C 1
ATOM 2272 O O . LEU A 1 306 ? -14.728 -0.538 21.905 1.00 98.31 306 LEU A O 1
ATOM 2276 N N . ALA A 1 307 ? -13.296 1.113 21.320 1.00 98.50 307 ALA A N 1
ATOM 2277 C CA . ALA A 1 307 ? -12.316 0.291 20.622 1.00 98.50 307 ALA A CA 1
ATOM 2278 C C . ALA A 1 307 ? -10.880 0.665 21.011 1.00 98.50 307 ALA A C 1
ATOM 2280 O O . ALA A 1 307 ? -10.596 1.789 21.429 1.00 98.50 307 ALA A O 1
ATOM 2281 N N . TYR A 1 308 ? -9.988 -0.307 20.864 1.00 98.69 308 TYR A N 1
ATOM 2282 C CA . TYR A 1 308 ? -8.566 -0.210 21.153 1.00 98.69 308 TYR A CA 1
ATOM 2283 C C . TYR A 1 308 ? -7.789 -0.598 19.901 1.00 98.69 308 TYR A C 1
ATOM 2285 O O . TYR A 1 308 ? -8.131 -1.592 19.263 1.00 98.69 308 TYR A O 1
ATOM 2293 N N . PHE A 1 309 ? -6.740 0.149 19.577 1.00 98.69 309 PHE A N 1
ATOM 2294 C CA . PHE A 1 309 ? -5.923 -0.081 18.390 1.00 98.69 309 PHE A CA 1
ATOM 2295 C C . PHE A 1 309 ? -4.470 -0.290 18.782 1.00 98.69 309 PHE A C 1
ATOM 2297 O O . PHE A 1 309 ? -3.915 0.503 19.552 1.00 98.69 309 PHE A O 1
ATOM 2304 N N . SER A 1 310 ? -3.838 -1.324 18.234 1.00 98.25 310 SER A N 1
ATOM 2305 C CA . SER A 1 310 ? -2.381 -1.415 18.238 1.00 98.25 310 SER A CA 1
ATOM 2306 C C . SER A 1 310 ? -1.845 -0.691 17.011 1.00 98.25 310 SER A C 1
ATOM 2308 O O . SER A 1 310 ? -1.926 -1.215 15.901 1.00 98.25 310 SER A O 1
ATOM 2310 N N . TYR A 1 311 ? -1.292 0.499 17.222 1.00 98.25 311 TYR A N 1
ATOM 2311 C CA . TYR A 1 311 ? -0.361 1.098 16.275 1.00 98.25 311 TYR A CA 1
ATOM 2312 C C . TYR A 1 311 ? 1.051 0.654 16.639 1.00 98.25 311 TYR A C 1
ATOM 2314 O O . TYR A 1 311 ? 1.370 0.570 17.826 1.00 98.25 311 TYR A O 1
ATOM 2322 N N . TYR A 1 312 ? 1.902 0.432 15.638 1.00 97.88 312 TYR A N 1
ATOM 2323 C CA . TYR A 1 312 ? 3.293 0.019 15.833 1.00 97.88 312 TYR A CA 1
ATOM 2324 C C . TYR A 1 312 ? 4.079 1.009 16.704 1.00 97.88 312 TYR A C 1
ATOM 2326 O O . TYR A 1 312 ? 4.059 0.921 17.935 1.00 97.88 312 TYR A O 1
ATOM 2334 N N . ALA A 1 313 ? 4.762 1.972 16.085 1.00 97.62 313 ALA A N 1
ATOM 2335 C CA . ALA A 1 313 ? 5.445 3.038 16.807 1.00 97.62 313 ALA A CA 1
ATOM 2336 C C . ALA A 1 313 ? 4.465 4.084 17.349 1.00 97.62 313 ALA A C 1
ATOM 2338 O O . ALA A 1 313 ? 4.781 4.803 18.298 1.00 97.62 313 ALA A O 1
ATOM 2339 N N . GLY A 1 314 ? 3.245 4.117 16.802 1.00 97.31 314 GLY A N 1
ATOM 2340 C CA . GLY A 1 314 ? 2.162 4.942 17.317 1.00 97.31 314 GLY A CA 1
ATOM 2341 C C . GLY A 1 314 ? 1.736 4.542 18.730 1.00 97.31 314 GLY A C 1
ATOM 2342 O O . GLY A 1 314 ? 1.299 5.407 19.477 1.00 97.31 314 GLY A O 1
ATOM 2343 N N . GLY A 1 315 ? 1.923 3.296 19.167 1.00 97.69 315 GLY A N 1
ATOM 2344 C CA . GLY A 1 315 ? 1.547 2.863 20.512 1.00 97.69 315 GLY A CA 1
ATOM 2345 C C . GLY A 1 315 ? 0.091 2.390 20.618 1.00 97.69 315 GLY A C 1
ATOM 2346 O O . GLY A 1 315 ? -0.593 2.150 19.627 1.00 97.69 315 GLY A O 1
ATOM 2347 N N . LEU A 1 316 ? -0.408 2.241 21.846 1.00 98.38 316 LEU A N 1
ATOM 2348 C CA . LEU A 1 316 ? -1.814 1.896 22.062 1.00 98.38 316 LEU A CA 1
ATOM 2349 C C . LEU A 1 316 ? -2.663 3.153 21.849 1.00 98.38 316 LEU A C 1
ATOM 2351 O O . LEU A 1 316 ? -2.350 4.220 22.393 1.00 98.38 316 LEU A O 1
ATOM 2355 N N . ARG A 1 317 ? -3.754 3.016 21.099 1.00 98.50 317 ARG A N 1
ATOM 2356 C CA . ARG A 1 317 ? -4.779 4.052 20.932 1.00 98.50 317 ARG A CA 1
ATOM 2357 C C . ARG A 1 317 ? -6.137 3.544 21.379 1.00 98.50 317 ARG A C 1
ATOM 2359 O O . ARG A 1 317 ? -6.408 2.346 21.338 1.00 98.50 317 ARG A O 1
ATOM 2366 N N . VAL A 1 318 ? -6.973 4.460 21.845 1.00 98.50 318 VAL A N 1
ATOM 2367 C CA . VAL A 1 318 ? -8.334 4.186 22.301 1.00 98.50 318 VAL A CA 1
ATOM 2368 C C . VAL A 1 318 ? -9.257 5.192 21.642 1.00 98.50 318 VAL A C 1
ATOM 2370 O O . VAL A 1 3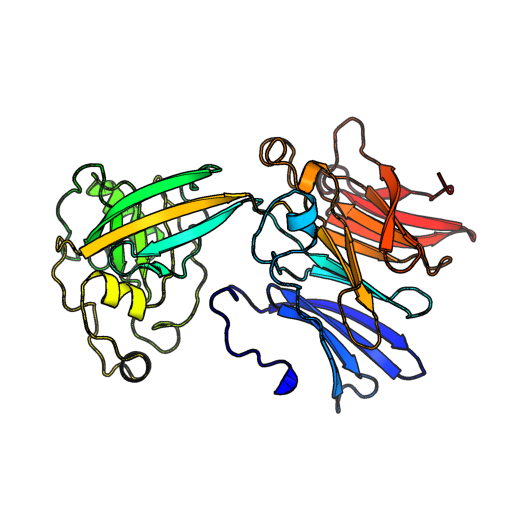18 ? -9.035 6.394 21.778 1.00 98.50 318 VAL A O 1
ATOM 2373 N N . ALA A 1 319 ? -10.303 4.717 20.975 1.00 98.44 319 ALA A N 1
ATOM 2374 C CA . ALA A 1 319 ? -11.308 5.579 20.368 1.00 98.44 319 ALA A CA 1
ATOM 2375 C C . ALA A 1 319 ? -12.721 5.203 20.809 1.00 98.44 319 ALA A C 1
ATOM 2377 O O . ALA A 1 319 ? -13.035 4.039 21.072 1.00 98.44 319 ALA A O 1
ATOM 2378 N N . GLU A 1 320 ? -13.573 6.222 20.874 1.00 98.31 320 GLU A N 1
ATOM 2379 C CA . GLU A 1 320 ? -15.011 6.084 21.036 1.00 98.31 320 GLU A CA 1
ATOM 2380 C C . GLU A 1 320 ? -15.739 6.378 19.729 1.00 98.31 320 GLU A C 1
ATOM 2382 O O . GLU A 1 320 ? -15.445 7.367 19.066 1.00 98.31 320 GLU A O 1
ATOM 2387 N N . ILE A 1 321 ? -16.759 5.584 19.418 1.00 98.69 321 ILE A N 1
ATOM 2388 C CA . ILE A 1 321 ? -17.695 5.866 18.336 1.00 98.69 321 ILE A CA 1
ATOM 2389 C C . ILE A 1 321 ? -18.711 6.898 18.831 1.00 98.69 321 ILE A C 1
ATOM 2391 O O . ILE A 1 321 ? -19.555 6.601 19.686 1.00 98.69 321 ILE A O 1
ATOM 2395 N N . ARG A 1 322 ? -18.663 8.111 18.282 1.00 97.94 322 ARG A N 1
ATOM 2396 C CA . ARG A 1 322 ? -19.560 9.225 18.610 1.00 97.94 322 ARG A CA 1
ATOM 2397 C C . ARG A 1 322 ? -20.189 9.743 17.330 1.00 97.94 322 ARG A C 1
ATOM 2399 O O . ARG A 1 322 ? -19.485 10.129 16.420 1.00 97.94 322 ARG A O 1
ATOM 2406 N N . ASP A 1 323 ? -21.518 9.724 17.254 1.00 97.38 323 ASP A N 1
ATOM 2407 C CA . ASP A 1 323 ? -22.255 10.201 16.072 1.00 97.38 323 ASP A CA 1
ATOM 2408 C C . ASP A 1 323 ? -21.799 9.562 14.736 1.00 97.38 323 ASP A C 1
ATOM 2410 O O . ASP A 1 323 ? -21.902 10.181 13.684 1.00 97.38 323 ASP A O 1
ATOM 2414 N N . ASN A 1 324 ? -21.405 8.279 14.788 1.00 97.75 324 ASN A N 1
ATOM 2415 C CA . ASN A 1 324 ? -20.813 7.496 13.692 1.00 97.75 324 ASN A CA 1
ATOM 2416 C C . ASN A 1 324 ? -19.391 7.920 13.277 1.00 97.75 324 ASN A C 1
ATOM 2418 O O . ASN A 1 324 ? -18.994 7.594 12.167 1.00 97.75 324 ASN A O 1
ATOM 2422 N N . GLU A 1 325 ? -18.642 8.582 14.158 1.00 98.00 325 GLU A N 1
ATOM 2423 C CA . GLU A 1 325 ? -17.232 8.953 13.968 1.00 98.00 325 GLU A CA 1
ATOM 2424 C C . GLU A 1 325 ? -16.353 8.302 15.053 1.00 98.00 325 GLU A C 1
ATOM 2426 O O . GLU A 1 325 ? -16.800 8.125 16.192 1.00 98.00 325 GLU A O 1
ATOM 2431 N N . LEU A 1 326 ? -15.113 7.944 14.725 1.00 98.31 326 LEU A N 1
ATOM 2432 C CA . LEU A 1 326 ? -14.078 7.472 15.638 1.00 98.31 326 LEU A CA 1
ATOM 2433 C C . LEU A 1 326 ? -13.364 8.670 16.271 1.00 98.31 326 LEU A C 1
ATOM 2435 O O . LEU A 1 326 ? -12.623 9.407 15.635 1.00 98.31 326 LEU A O 1
ATOM 2439 N N . VAL A 1 327 ? -13.546 8.845 17.577 1.00 97.88 327 VAL A N 1
ATOM 2440 C CA . VAL A 1 327 ? -12.933 9.943 18.328 1.00 97.88 327 VAL A CA 1
ATOM 2441 C C . VAL A 1 327 ? -11.928 9.383 19.318 1.00 97.88 327 VAL A C 1
ATOM 2443 O O . VAL A 1 327 ? -12.318 8.675 20.245 1.00 97.88 327 VAL A O 1
ATOM 2446 N N . GLU A 1 328 ? -10.649 9.728 19.172 1.00 97.62 328 GLU A N 1
ATOM 2447 C CA . GLU A 1 328 ? -9.619 9.330 20.136 1.00 97.62 328 GLU A CA 1
ATOM 2448 C C . GLU A 1 328 ? -9.938 9.863 21.545 1.00 97.62 328 GLU A C 1
ATOM 2450 O O . GLU A 1 328 ? -10.257 11.039 21.748 1.00 97.62 328 GLU A O 1
ATOM 2455 N N . VAL A 1 329 ? -9.855 8.975 22.534 1.00 97.75 329 VAL A N 1
ATOM 2456 C CA . VAL A 1 329 ? -10.135 9.249 23.953 1.00 97.75 329 VAL A CA 1
ATOM 2457 C C . VAL A 1 329 ? -9.033 8.763 24.890 1.00 97.75 329 VAL A C 1
ATOM 2459 O O . VAL A 1 329 ? -9.194 8.842 26.105 1.00 97.75 329 VAL A O 1
ATOM 2462 N N . GLY A 1 330 ? -7.941 8.219 24.358 1.00 96.88 330 GLY A N 1
ATOM 2463 C CA . GLY A 1 330 ? -6.833 7.734 25.165 1.00 96.88 330 GLY A CA 1
ATOM 2464 C C . GLY A 1 330 ? -5.686 7.207 24.315 1.00 96.88 330 GLY A C 1
ATOM 2465 O O . GLY A 1 330 ? -5.884 6.693 23.216 1.00 96.88 330 GLY A O 1
ATOM 2466 N N . ALA A 1 331 ? -4.479 7.307 24.860 1.00 96.88 331 ALA A N 1
ATOM 2467 C CA . ALA A 1 331 ? -3.261 6.859 24.207 1.00 96.88 331 ALA A CA 1
ATOM 2468 C C . ALA A 1 331 ? -2.220 6.414 25.238 1.00 96.88 331 ALA A C 1
ATOM 2470 O O . ALA A 1 331 ? -2.163 6.937 26.354 1.00 96.88 331 ALA A O 1
ATOM 2471 N N . PHE A 1 332 ? -1.361 5.477 24.846 1.00 97.25 332 PHE A N 1
ATOM 2472 C CA . PHE A 1 332 ? -0.168 5.117 25.603 1.00 97.25 332 PHE A CA 1
ATOM 2473 C C . PHE A 1 332 ? 1.020 4.871 24.672 1.00 97.25 332 PHE A C 1
ATOM 2475 O O . PHE A 1 332 ? 0.923 4.095 23.721 1.00 97.25 332 PHE A O 1
ATOM 2482 N N . ILE A 1 333 ? 2.146 5.503 25.008 1.00 96.31 333 ILE A N 1
ATOM 2483 C CA . ILE A 1 333 ? 3.475 5.242 24.451 1.00 96.31 333 ILE A CA 1
ATOM 2484 C C . ILE A 1 333 ? 4.452 5.210 25.635 1.00 96.31 333 ILE A C 1
ATOM 2486 O O . ILE A 1 333 ? 4.443 6.120 26.469 1.00 96.31 333 ILE A O 1
ATOM 2490 N N . ASP A 1 334 ? 5.263 4.161 25.740 1.00 95.25 334 ASP A N 1
ATOM 2491 C CA . ASP A 1 334 ? 6.277 3.993 26.783 1.00 95.25 334 ASP A CA 1
ATOM 2492 C C . ASP A 1 334 ? 7.468 4.954 26.571 1.00 95.25 334 ASP A C 1
ATOM 2494 O O . ASP A 1 334 ? 7.698 5.460 25.474 1.00 95.25 334 ASP A O 1
ATOM 2498 N N . GLU A 1 335 ? 8.273 5.201 27.610 1.00 91.31 335 GLU A N 1
ATOM 2499 C CA . GLU A 1 335 ? 9.431 6.117 27.558 1.00 91.31 335 GLU A CA 1
ATOM 2500 C C . GLU A 1 335 ? 10.460 5.701 26.486 1.00 91.31 335 GLU A C 1
ATOM 2502 O O . GLU A 1 335 ? 11.166 6.547 25.935 1.00 91.31 335 GLU A O 1
ATOM 2507 N N . GLY A 1 336 ? 10.537 4.401 26.180 1.00 89.50 336 GLY A N 1
ATOM 2508 C CA . GLY A 1 336 ? 11.392 3.838 25.130 1.00 89.50 336 GLY A CA 1
ATOM 2509 C C . GLY A 1 336 ? 10.773 3.813 23.729 1.00 89.50 336 GLY A C 1
ATOM 2510 O O . GLY A 1 336 ? 11.455 3.392 22.798 1.00 89.50 336 GLY A O 1
ATOM 2511 N N . GLY A 1 337 ? 9.523 4.257 23.577 1.00 94.38 337 GLY A N 1
ATOM 2512 C CA . GLY A 1 337 ? 8.699 3.963 22.409 1.00 94.38 337 GLY A CA 1
ATOM 2513 C C . GLY A 1 337 ? 8.060 2.576 22.494 1.00 94.38 337 GLY A C 1
ATOM 2514 O O . GLY A 1 337 ? 8.266 1.833 23.456 1.00 94.38 337 GLY A O 1
ATOM 2515 N N . ASN A 1 338 ? 7.272 2.241 21.478 1.00 95.94 338 ASN A N 1
ATOM 2516 C CA . ASN A 1 338 ? 6.601 0.953 21.355 1.00 95.94 338 ASN A CA 1
ATOM 2517 C C . ASN A 1 338 ? 6.702 0.416 19.932 1.00 95.94 338 ASN A C 1
ATOM 2519 O O . ASN A 1 338 ? 7.093 1.126 19.008 1.00 95.94 338 ASN A O 1
ATOM 2523 N N . ASN A 1 339 ? 6.343 -0.853 19.791 1.00 96.75 339 ASN A N 1
ATOM 2524 C CA . ASN A 1 339 ? 6.161 -1.530 18.520 1.00 96.75 339 ASN A CA 1
ATOM 2525 C C . ASN A 1 339 ? 5.032 -2.557 18.684 1.00 96.75 339 ASN A C 1
ATOM 2527 O O . ASN A 1 339 ? 5.274 -3.772 18.697 1.00 96.75 339 ASN A O 1
ATOM 2531 N N . PHE A 1 340 ? 3.807 -2.072 18.939 1.00 98.12 340 PHE A N 1
ATOM 2532 C CA . PHE A 1 340 ? 2.673 -2.956 19.217 1.00 98.12 340 PHE A CA 1
ATOM 2533 C C . PHE A 1 340 ? 2.210 -3.669 17.949 1.00 98.12 340 PHE A C 1
ATOM 2535 O O . PHE A 1 340 ? 1.722 -3.054 17.011 1.00 98.12 340 PHE A O 1
ATOM 2542 N N . TRP A 1 341 ? 2.329 -4.993 17.978 1.00 94.19 341 TRP A N 1
ATOM 2543 C CA . TRP A 1 341 ? 1.862 -5.924 16.955 1.00 94.19 341 TRP A CA 1
ATOM 2544 C C . TRP A 1 341 ? 0.476 -6.479 17.275 1.00 94.19 341 TRP A C 1
ATOM 2546 O O . TRP A 1 341 ? -0.072 -7.238 16.504 1.00 94.19 341 TRP A O 1
ATOM 2556 N N . GLY A 1 342 ? -0.128 -6.210 18.422 1.00 95.75 342 GLY A N 1
ATOM 2557 C CA . GLY A 1 342 ? -1.486 -6.713 18.591 1.00 95.75 342 GLY A CA 1
ATOM 2558 C C . GLY A 1 342 ? -2.187 -6.189 19.801 1.00 95.75 342 GLY A C 1
ATOM 2559 O O . GLY A 1 342 ? -1.544 -5.696 20.733 1.00 95.75 342 GLY A O 1
ATOM 2560 N N . VAL A 1 343 ? -3.505 -6.313 19.774 1.00 98.31 343 VAL A N 1
ATOM 2561 C CA . VAL A 1 343 ? -4.391 -5.838 20.828 1.00 98.31 343 VAL A CA 1
ATOM 2562 C C . VAL A 1 343 ? -5.553 -6.809 21.002 1.00 98.31 343 VAL A C 1
ATOM 2564 O O . VAL A 1 343 ? -6.170 -7.244 20.042 1.00 98.31 343 VAL A O 1
ATOM 2567 N N . GLU A 1 344 ? -5.855 -7.167 22.246 1.00 97.69 344 GLU A N 1
ATOM 2568 C CA . GLU A 1 344 ? -6.942 -8.090 22.575 1.00 97.69 344 GLU A CA 1
ATOM 2569 C C . GLU A 1 344 ? -7.604 -7.678 23.891 1.00 97.69 344 GLU A C 1
ATOM 2571 O O . GLU A 1 344 ? -6.933 -7.266 24.844 1.00 97.69 344 GLU A O 1
ATOM 2576 N N . VAL A 1 345 ? -8.924 -7.830 23.975 1.00 97.94 345 VAL A N 1
ATOM 2577 C CA . VAL A 1 345 ? -9.686 -7.499 25.182 1.00 97.94 345 VAL A CA 1
ATOM 2578 C C . VAL A 1 345 ? -9.969 -8.766 25.977 1.00 97.94 345 VAL A C 1
ATOM 2580 O O . VAL A 1 345 ? -10.448 -9.777 25.470 1.00 97.94 345 VAL A O 1
ATOM 2583 N N . PHE A 1 346 ? -9.736 -8.724 27.285 1.00 97.44 346 PHE A N 1
ATOM 2584 C CA . PHE A 1 346 ? -10.069 -9.835 28.170 1.00 97.44 346 PHE A CA 1
ATOM 2585 C C . PHE A 1 346 ? -10.617 -9.344 29.502 1.00 97.44 346 PHE A C 1
ATOM 2587 O O . PHE A 1 346 ? -10.348 -8.237 29.951 1.0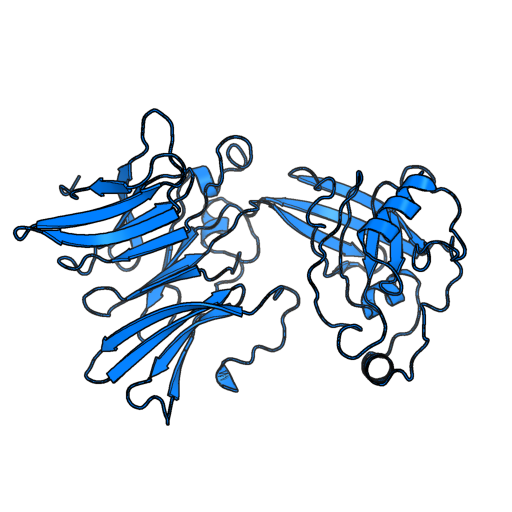0 97.44 346 PHE A O 1
ATOM 2594 N N . SER A 1 347 ? -11.382 -10.197 30.179 1.00 96.62 347 SER A N 1
ATOM 2595 C CA . SER A 1 347 ? -11.932 -9.873 31.494 1.00 96.62 347 SER A CA 1
ATOM 2596 C C . SER A 1 347 ? -11.239 -10.679 32.586 1.00 96.62 347 SER A C 1
ATOM 2598 O O . SER A 1 347 ? -11.086 -11.899 32.482 1.00 96.62 347 SER A O 1
ATOM 2600 N N . SER A 1 348 ? -10.881 -10.021 33.685 1.00 95.81 348 SER A N 1
ATOM 2601 C CA . SER A 1 348 ? -10.358 -10.672 34.886 1.00 95.81 348 SER A CA 1
ATOM 2602 C C . SER A 1 348 ? -10.933 -10.005 36.130 1.00 95.81 348 SER A C 1
ATOM 2604 O O . SER A 1 348 ? -10.976 -8.788 36.240 1.00 95.81 348 SER A O 1
ATOM 2606 N N . GLY A 1 349 ? -11.449 -10.795 37.074 1.00 93.94 349 GLY A N 1
ATOM 2607 C CA . GLY A 1 349 ? -12.010 -10.252 38.319 1.00 93.94 349 GLY A CA 1
ATOM 2608 C C . GLY A 1 349 ? -13.248 -9.354 38.157 1.00 93.94 349 GLY A C 1
ATOM 2609 O O . GLY A 1 349 ? -13.602 -8.666 39.108 1.00 93.94 349 GLY A O 1
ATOM 2610 N N . GLY A 1 350 ? -13.922 -9.383 37.000 1.00 93.31 350 GLY A N 1
ATOM 2611 C CA . GLY A 1 350 ? -15.046 -8.490 36.686 1.00 93.31 350 GLY A CA 1
ATOM 2612 C C . GLY A 1 350 ? -14.630 -7.132 36.115 1.00 93.31 350 GLY A C 1
ATOM 2613 O O . GLY A 1 350 ? -15.491 -6.277 35.939 1.00 93.31 350 GLY A O 1
ATOM 2614 N N . THR A 1 351 ? -13.341 -6.956 35.826 1.00 95.38 351 THR A N 1
ATOM 2615 C CA . THR A 1 351 ? -12.776 -5.788 35.151 1.00 95.38 351 THR A CA 1
ATOM 2616 C C . THR A 1 351 ? -12.355 -6.181 33.738 1.00 95.38 351 THR A C 1
ATOM 2618 O O . THR A 1 351 ? -11.826 -7.279 33.530 1.00 95.38 351 THR A O 1
ATOM 2621 N N . GLU A 1 352 ? -12.623 -5.304 32.775 1.00 97.19 352 GLU A N 1
ATOM 2622 C CA . GLU A 1 352 ? -12.102 -5.402 31.414 1.00 97.19 352 GLU A CA 1
ATOM 2623 C C . GLU A 1 352 ? -10.666 -4.874 31.369 1.00 97.19 352 GLU A C 1
ATOM 2625 O O . GLU A 1 352 ? -10.362 -3.822 31.929 1.00 97.19 352 GLU A O 1
ATOM 2630 N N . TYR A 1 353 ? -9.796 -5.618 30.701 1.00 98.31 353 TYR A N 1
ATOM 2631 C CA . TYR A 1 353 ? -8.408 -5.275 30.459 1.00 98.31 353 TYR A CA 1
ATOM 2632 C C . TYR A 1 353 ? -8.101 -5.389 28.971 1.00 98.31 353 TYR A C 1
ATOM 2634 O O . TYR A 1 353 ? -8.737 -6.154 28.244 1.00 98.31 353 TYR A O 1
ATOM 2642 N N . VAL A 1 354 ? -7.065 -4.674 28.556 1.00 98.31 354 VAL A N 1
ATOM 2643 C CA . VAL A 1 354 ? -6.517 -4.717 27.205 1.00 98.31 354 VAL A CA 1
ATOM 2644 C C . VAL A 1 354 ? -5.119 -5.309 27.282 1.00 98.31 354 VAL A C 1
ATOM 2646 O O . VAL A 1 354 ? -4.271 -4.822 28.029 1.00 98.31 354 VAL A O 1
ATOM 2649 N N . ALA A 1 355 ? -4.887 -6.381 26.541 1.00 98.31 355 ALA A N 1
ATOM 2650 C CA . ALA A 1 355 ? -3.579 -6.970 26.324 1.00 98.31 355 ALA A CA 1
ATOM 2651 C C . ALA A 1 355 ? -3.011 -6.409 25.019 1.00 98.31 355 ALA A C 1
ATOM 2653 O O . ALA A 1 355 ? -3.585 -6.671 23.969 1.00 98.31 355 ALA A O 1
ATOM 2654 N N . ALA A 1 356 ? -1.897 -5.677 25.076 1.00 98.12 356 ALA A N 1
ATOM 2655 C CA . ALA A 1 356 ? -1.184 -5.242 23.877 1.00 98.12 356 ALA A CA 1
ATOM 2656 C C . ALA A 1 356 ? 0.166 -5.959 23.772 1.00 98.12 356 ALA A C 1
ATOM 2658 O O . ALA A 1 356 ? 0.950 -5.970 24.727 1.00 98.12 356 ALA A O 1
ATOM 2659 N N . SER A 1 357 ? 0.425 -6.591 22.631 1.00 97.75 357 SER A N 1
ATOM 2660 C CA . SER A 1 357 ? 1.659 -7.333 22.378 1.00 97.75 357 SER A CA 1
ATOM 2661 C C . SER A 1 357 ? 2.675 -6.436 21.686 1.00 97.75 357 SER A C 1
ATOM 2663 O O . SER A 1 357 ? 2.502 -6.088 20.526 1.00 97.75 357 SER A O 1
ATOM 2665 N N . ASP A 1 358 ? 3.750 -6.089 22.379 1.00 97.56 358 ASP A N 1
ATOM 2666 C CA . ASP A 1 358 ? 4.871 -5.308 21.864 1.00 97.56 358 ASP A CA 1
ATOM 2667 C C . ASP A 1 358 ? 5.994 -6.239 21.374 1.00 97.56 358 ASP A C 1
ATOM 2669 O O . ASP A 1 358 ? 6.364 -7.203 22.056 1.00 97.56 358 ASP A O 1
ATOM 2673 N N . ARG A 1 359 ? 6.538 -5.978 20.182 1.00 95.69 359 ARG A N 1
ATOM 2674 C CA . ARG A 1 359 ? 7.583 -6.823 19.569 1.00 95.69 359 ARG A CA 1
ATOM 2675 C C . ARG A 1 359 ? 8.934 -6.705 20.267 1.00 95.69 359 ARG A C 1
ATOM 2677 O O . ARG A 1 359 ? 9.725 -7.647 20.201 1.00 95.69 359 ARG A O 1
ATOM 2684 N N . ASP A 1 360 ? 9.182 -5.585 20.936 1.00 94.00 360 ASP A N 1
ATOM 2685 C CA . ASP A 1 360 ? 10.443 -5.273 21.599 1.00 94.00 360 ASP A CA 1
ATOM 2686 C C . ASP A 1 360 ? 10.401 -5.644 23.089 1.00 94.00 360 ASP A C 1
ATOM 2688 O O . ASP A 1 360 ? 11.381 -6.157 23.643 1.00 94.00 360 ASP A O 1
ATOM 2692 N N . TYR A 1 361 ? 9.250 -5.444 23.735 1.00 93.44 361 TYR A N 1
ATOM 2693 C CA . TYR A 1 361 ? 9.102 -5.543 25.191 1.00 93.44 361 TYR A CA 1
ATOM 2694 C C . TYR A 1 361 ? 8.120 -6.628 25.666 1.00 93.44 361 TYR A C 1
ATOM 2696 O O . TYR A 1 361 ? 8.090 -6.953 26.858 1.00 93.44 361 TYR A O 1
ATOM 2704 N N . GLY A 1 362 ? 7.367 -7.260 24.763 1.00 95.50 362 GLY A N 1
ATOM 2705 C CA . GLY A 1 362 ? 6.405 -8.312 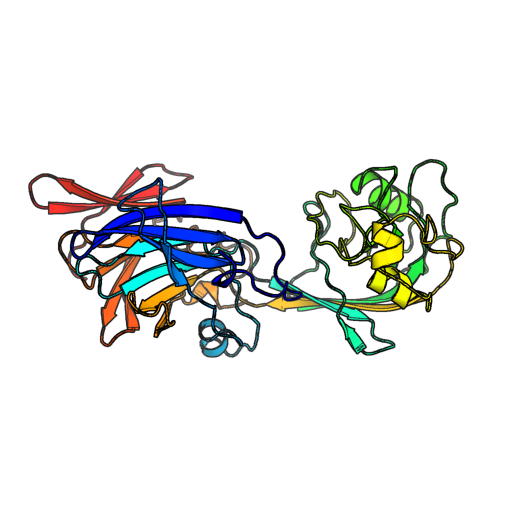25.087 1.00 95.50 362 GLY A CA 1
ATOM 2706 C C . GLY A 1 362 ? 5.040 -7.769 25.521 1.00 95.50 362 GLY A C 1
ATOM 2707 O O . GLY A 1 362 ? 4.511 -6.836 24.938 1.00 95.50 362 GLY A O 1
ATOM 2708 N N . LEU A 1 363 ? 4.407 -8.393 26.517 1.00 97.31 363 LEU A N 1
ATOM 2709 C CA . LEU A 1 363 ? 3.003 -8.123 26.847 1.00 97.31 363 LEU A CA 1
ATOM 2710 C C . LEU A 1 363 ? 2.822 -6.937 27.808 1.00 97.31 363 LEU A C 1
ATOM 2712 O O . LEU A 1 363 ? 3.306 -6.982 28.942 1.00 97.31 363 LEU A O 1
ATOM 2716 N N . TYR A 1 364 ? 2.005 -5.966 27.401 1.00 98.31 364 TYR A N 1
ATOM 2717 C CA . TYR A 1 364 ? 1.460 -4.911 28.254 1.00 98.31 364 TYR A CA 1
ATOM 2718 C C . TYR A 1 364 ? -0.002 -5.204 28.592 1.00 98.31 364 TYR A C 1
ATOM 2720 O O . TYR A 1 364 ? -0.755 -5.694 27.752 1.00 98.31 364 TYR A O 1
ATOM 2728 N N . ILE A 1 365 ? -0.408 -4.894 29.826 1.00 98.00 365 ILE A N 1
ATOM 2729 C CA . ILE A 1 365 ? -1.794 -5.018 30.285 1.00 98.00 365 ILE A CA 1
ATOM 2730 C C . ILE A 1 365 ? -2.283 -3.651 30.751 1.00 98.00 365 ILE A C 1
ATOM 2732 O O . ILE A 1 365 ? -1.712 -3.077 31.680 1.00 98.00 365 ILE A O 1
ATOM 2736 N N . PHE A 1 366 ? -3.364 -3.177 30.147 1.00 97.94 366 PHE A N 1
ATOM 2737 C CA . PHE A 1 366 ? -3.985 -1.893 30.445 1.00 97.94 366 PHE A CA 1
ATOM 2738 C C . PHE A 1 366 ? -5.390 -2.080 31.009 1.00 97.94 366 PHE A C 1
ATOM 2740 O O . PHE A 1 366 ? -6.086 -3.039 30.681 1.00 97.94 366 PHE A O 1
ATOM 2747 N N . GLU A 1 367 ? -5.811 -1.136 31.841 1.00 96.38 367 GLU A N 1
ATOM 2748 C CA . GLU A 1 367 ? -7.202 -0.934 32.241 1.00 96.38 367 GLU A CA 1
ATOM 2749 C C . GLU A 1 367 ? -7.594 0.461 31.761 1.00 96.38 367 GLU A C 1
ATOM 2751 O O . GLU A 1 367 ? -6.931 1.436 32.116 1.00 96.38 367 GLU A O 1
ATOM 2756 N N . TYR A 1 368 ? -8.641 0.565 30.943 1.00 95.44 368 TYR A N 1
ATOM 2757 C CA . TYR A 1 368 ? -9.1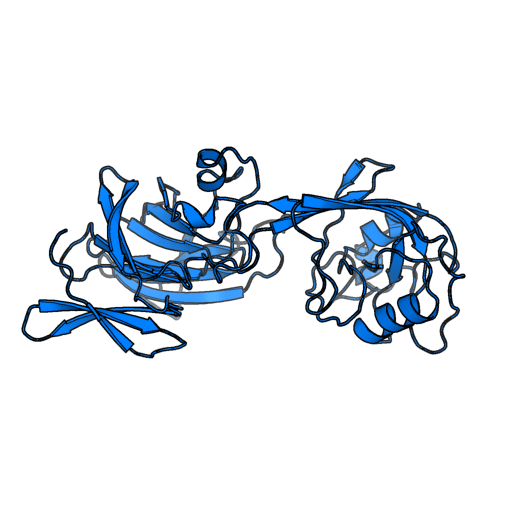24 1.866 30.497 1.00 95.44 368 TYR A CA 1
ATOM 2758 C C . TYR A 1 368 ? -9.943 2.533 31.604 1.00 95.44 368 TYR A C 1
ATOM 2760 O O . TYR A 1 368 ? -10.965 2.005 32.044 1.00 95.44 368 TYR A O 1
ATOM 2768 N N . THR A 1 369 ? -9.492 3.701 32.063 1.00 90.81 369 THR A N 1
ATOM 2769 C CA . THR A 1 369 ? -10.080 4.399 33.217 1.00 90.81 369 THR A CA 1
ATOM 2770 C C . THR A 1 369 ? -11.081 5.499 32.858 1.00 90.81 369 THR A C 1
ATOM 2772 O O . THR A 1 369 ? -11.670 6.079 33.771 1.00 90.81 369 THR A O 1
ATOM 2775 N N . GLY A 1 370 ? -11.316 5.751 31.565 1.00 83.56 370 GLY A N 1
ATOM 2776 C CA . GLY A 1 370 ? -12.270 6.751 31.064 1.00 83.56 370 GLY A CA 1
ATOM 2777 C C . GLY A 1 370 ? -11.659 8.078 30.601 1.00 83.56 370 GLY A C 1
ATOM 2778 O O . GLY A 1 370 ? -12.364 8.828 29.932 1.00 83.56 370 GLY A O 1
ATOM 2779 N N . ASP A 1 371 ? -10.378 8.316 30.905 1.00 56.81 371 ASP A N 1
ATOM 2780 C CA . ASP A 1 371 ? -9.586 9.493 30.520 1.00 56.81 371 ASP A CA 1
ATOM 2781 C C . ASP A 1 371 ? -8.153 9.064 30.163 1.00 56.81 371 ASP A C 1
ATOM 2783 O O . ASP A 1 371 ? -7.661 8.114 30.830 1.00 56.81 371 ASP A O 1
#

Sequence (371 aa):
FPQILQAVPSNLNEVFLHDMVVKKIGGRQVMLLSYWDGGYVQLDVTNPRDVSYLSDSDFTTPDPEAAESGLTVPPEGNGHQAEFTKDNAFVIGADEDFSPYALDARNVDDGTEIDAGQGSDTEKLAPGATITGESVFFGRGCNGDPSAPAGDGTQIAVVERGLCTFTEKVANVEAVGGYTAVLIFNRTGTDGCNGSLGMSVEGDIPTFGVAPRGQGFAIFDQPYDNDACLAGAGPAQLPVAPGTTGDTLTFSSYFDGWGYVHLFDRATMTELDTYAIPEAHDPAFAEGFGDLSVHEVATSHERSDLAYFSYYAGGLRVAEIRDNELVEVGAFIDEGGNNFWGVEVFSSGGTEYVAASDRDYGLYIFEYTGD

Foldseek 3Di:
DVVLDDPPDLPQFAWDFADKDWDQDPNFTWMWTFTALRFIWIWTVSPVVDIGGFATADADAPHPVLVVLVDHHRDQRGWFAWDAFQNRQKIKTWRADQAQKDKFKAQPVVGDTWRKGWADAEPAQPEFHKQKAWEFEQEQLAPPDDGAAAAQLRYEYEHEDDDDAQQSNQVSNVVNYHHQEYEYEWFQELCTAQDHDHHHYHHHHIYIDHTHVCVSLVQAPHDDDRVCSHVVNDDRTNPDDGNDIGTMMMMTIYGRFGIWMFMARSNHRYTQEIDADPLRNDPVNSPDQHHQGWHYKEHDNVDSFKIWIDGAQQAIWIFGQDPNYTHTQDGDADPVTFGWNDWYWDDDPNFIWIWTQTPVPGTDIDGDPRD

pLDDT: mean 93.05, std 8.92, range [46.94, 98.81]

Radius of gyration: 23.53 Å; chains: 1; bounding box: 57×44×70 Å